Protein AF-X0YX34-F1 (afdb_monomer_lite)

pLDDT: mean 95.63, std 5.46, range [66.62, 98.88]

Structure (mmCIF, N/CA/C/O backbone):
data_AF-X0YX34-F1
#
_entry.id   AF-X0YX34-F1
#
loop_
_atom_site.group_PDB
_atom_site.id
_atom_site.type_symbol
_atom_site.label_atom_id
_atom_site.label_alt_id
_atom_site.label_comp_id
_atom_site.label_asym_id
_atom_site.label_entity_id
_atom_site.label_seq_id
_atom_site.pdbx_PDB_ins_code
_atom_site.Cartn_x
_atom_site.Cartn_y
_atom_site.Cartn_z
_atom_site.occupancy
_atom_site.B_iso_or_equiv
_atom_site.auth_seq_id
_atom_site.auth_comp_id
_atom_site.auth_asym_id
_atom_site.auth_atom_id
_atom_site.pdbx_PDB_model_num
ATOM 1 N N . MET A 1 1 ? -11.641 10.626 20.914 1.00 86.75 1 MET A N 1
ATOM 2 C CA . MET A 1 1 ? -12.120 11.141 22.219 1.00 86.75 1 MET A CA 1
ATOM 3 C C . MET A 1 1 ? -10.993 11.933 22.857 1.00 86.75 1 MET A C 1
ATOM 5 O O . MET A 1 1 ? -9.854 11.535 22.674 1.00 86.75 1 MET A O 1
ATOM 9 N N . GLN A 1 2 ? -11.293 13.030 23.557 1.00 92.12 2 GLN A N 1
ATOM 10 C CA . GLN A 1 2 ? -10.263 13.888 24.151 1.00 92.12 2 GLN A CA 1
ATOM 11 C C . GLN A 1 2 ? -10.644 14.350 25.562 1.00 92.12 2 GLN A C 1
ATOM 13 O O . GLN A 1 2 ? -11.798 14.745 25.773 1.00 92.12 2 GLN A O 1
ATOM 18 N N . SER A 1 3 ? -9.691 14.312 26.500 1.00 92.69 3 SER A N 1
ATOM 19 C CA . SER A 1 3 ? -9.835 14.801 27.884 1.00 92.69 3 SER A CA 1
ATOM 20 C C . SER A 1 3 ? -11.054 14.222 28.618 1.00 92.69 3 SER A C 1
ATOM 22 O O . SER A 1 3 ? -11.791 14.928 29.321 1.00 92.69 3 SER A O 1
ATOM 24 N N . LYS A 1 4 ? -11.321 12.925 28.416 1.00 93.31 4 LYS A N 1
ATOM 25 C CA . LYS A 1 4 ? -12.405 12.178 29.073 1.00 93.31 4 LYS A CA 1
ATOM 26 C C . LYS A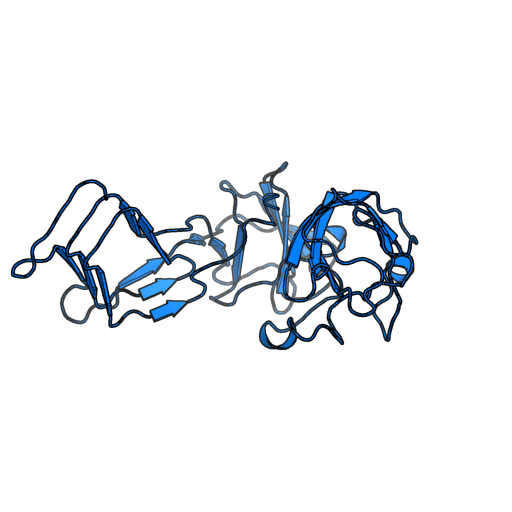 1 4 ? -11.814 11.036 29.884 1.00 93.31 4 LYS A C 1
ATOM 28 O O . LYS A 1 4 ? -11.340 10.055 29.329 1.00 93.31 4 LYS A O 1
ATOM 33 N N . ASN A 1 5 ? -11.913 11.165 31.200 1.00 95.81 5 ASN A N 1
ATOM 34 C CA . ASN A 1 5 ? -11.275 10.254 32.139 1.00 95.81 5 ASN A CA 1
ATOM 35 C C . ASN A 1 5 ? -12.325 9.456 32.908 1.00 95.81 5 ASN A C 1
ATOM 37 O O . ASN A 1 5 ? -13.239 10.034 33.506 1.00 95.81 5 ASN A O 1
ATOM 41 N N . GLY A 1 6 ? -12.178 8.135 32.899 1.00 96.62 6 GLY A N 1
ATOM 42 C CA . GLY A 1 6 ? -12.799 7.261 33.880 1.00 96.62 6 GLY A CA 1
ATOM 43 C C . GLY A 1 6 ? -12.040 7.297 35.209 1.00 96.62 6 GLY A C 1
ATOM 44 O O . GLY A 1 6 ? -11.203 8.162 35.473 1.00 96.62 6 GLY A O 1
ATOM 45 N N . THR A 1 7 ? -12.320 6.322 36.064 1.00 97.69 7 THR A N 1
ATOM 46 C CA . THR A 1 7 ? -11.561 6.073 37.299 1.00 97.69 7 THR A 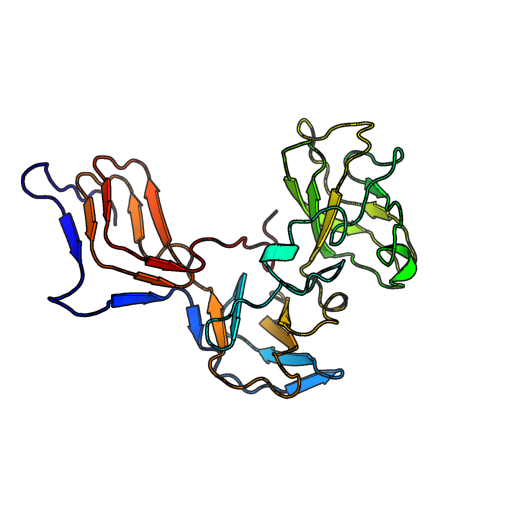CA 1
ATOM 47 C C . THR A 1 7 ? -11.379 4.574 37.499 1.00 97.69 7 THR A C 1
ATOM 49 O O . THR A 1 7 ? -12.089 3.782 36.885 1.00 97.69 7 THR A O 1
ATOM 52 N N . SER A 1 8 ? -10.507 4.161 38.420 1.00 96.12 8 SER A N 1
ATOM 53 C CA . SER A 1 8 ? -10.285 2.737 38.717 1.00 96.12 8 SER A CA 1
ATOM 54 C C . SER A 1 8 ? -11.546 1.975 39.150 1.00 96.12 8 SER A C 1
ATOM 56 O O . SER A 1 8 ? -11.623 0.770 38.941 1.00 96.12 8 SER A O 1
ATOM 58 N N . GLY A 1 9 ? -12.531 2.657 39.749 1.00 97.56 9 GLY A N 1
ATOM 59 C CA . GLY A 1 9 ? -13.814 2.063 40.150 1.00 97.56 9 GLY A CA 1
ATOM 60 C C . GLY A 1 9 ? -14.960 2.291 39.161 1.00 97.56 9 GLY A C 1
ATOM 61 O O . GLY A 1 9 ? -16.054 1.785 39.387 1.00 97.56 9 GLY A O 1
ATOM 62 N N . ASN A 1 10 ? -14.736 3.086 38.114 1.00 97.56 10 ASN A N 1
ATOM 63 C CA . ASN A 1 10 ? -15.738 3.421 37.106 1.00 97.56 10 ASN A CA 1
ATOM 64 C C . ASN A 1 10 ? -15.032 3.824 35.798 1.00 97.56 10 ASN A C 1
ATOM 66 O O . ASN A 1 10 ? -14.909 5.028 35.526 1.00 97.56 10 ASN A O 1
ATOM 70 N N . PRO A 1 11 ? -14.473 2.857 35.050 1.00 97.94 11 PRO A N 1
ATOM 71 C CA . PRO A 1 11 ? -13.857 3.132 33.759 1.00 97.94 11 PRO A CA 1
ATOM 72 C C . PRO A 1 11 ? -14.910 3.545 32.723 1.00 97.94 11 PRO A C 1
ATOM 74 O O . PRO A 1 11 ? -16.106 3.308 32.898 1.00 97.94 11 PRO A O 1
ATOM 77 N N . ILE A 1 12 ? -14.466 4.163 31.629 1.00 98.19 12 ILE A N 1
ATOM 78 C CA . ILE A 1 12 ? -15.304 4.361 30.441 1.00 98.19 12 ILE A CA 1
ATOM 79 C C . ILE A 1 12 ? -15.157 3.110 29.573 1.00 98.19 12 ILE A C 1
ATOM 81 O O . ILE A 1 12 ? -14.086 2.877 29.012 1.00 98.19 12 ILE A O 1
ATOM 85 N N . THR A 1 13 ? -16.223 2.318 29.468 1.00 97.81 13 THR A N 1
ATOM 86 C CA . THR A 1 13 ? -16.224 1.052 28.723 1.00 97.81 13 THR A CA 1
ATOM 87 C C . THR A 1 13 ? -16.978 1.186 27.402 1.00 97.81 13 THR A C 1
ATOM 89 O O . THR A 1 13 ? -18.138 1.600 27.385 1.00 97.81 13 THR A O 1
ATOM 92 N N . PHE A 1 14 ? -16.323 0.798 26.310 1.00 97.62 14 PHE A N 1
ATOM 93 C CA . PHE A 1 14 ? -16.921 0.566 24.998 1.00 97.62 14 PHE A CA 1
ATOM 94 C C . PHE A 1 14 ? -17.036 -0.942 24.795 1.00 97.62 14 PHE A C 1
ATOM 96 O O . PHE A 1 14 ? -16.030 -1.643 24.867 1.00 97.62 14 PHE A O 1
ATOM 103 N N . THR A 1 15 ? -18.255 -1.434 24.586 1.00 97.69 15 THR A N 1
ATOM 104 C CA . THR A 1 15 ? -18.523 -2.869 24.466 1.00 97.69 15 THR A CA 1
ATOM 105 C C . THR A 1 15 ? -19.759 -3.136 23.619 1.00 97.69 15 THR A C 1
ATOM 107 O O . THR A 1 15 ? -20.575 -2.232 23.393 1.00 97.69 15 THR A O 1
ATOM 110 N N . ASN A 1 16 ? -19.871 -4.362 23.124 1.00 96.94 16 ASN A N 1
ATOM 111 C CA . ASN A 1 16 ? -21.018 -4.852 22.386 1.00 96.94 16 ASN A CA 1
ATOM 112 C C . ASN A 1 16 ? -22.263 -4.959 23.286 1.00 96.94 16 ASN A C 1
ATOM 114 O O . ASN A 1 16 ? -22.198 -5.014 24.517 1.00 96.94 16 ASN A O 1
ATOM 118 N N . TYR A 1 17 ? -23.444 -4.957 22.668 1.00 96.69 17 TYR A N 1
ATOM 119 C CA . TYR A 1 17 ? -24.682 -5.153 23.410 1.00 96.69 17 TYR A CA 1
ATOM 120 C C . TYR A 1 17 ? -24.971 -6.648 23.568 1.00 96.69 17 TYR A C 1
ATOM 122 O O . TYR A 1 17 ? -25.253 -7.337 22.594 1.00 96.69 17 TYR A O 1
ATOM 130 N N . GLN A 1 18 ? -24.968 -7.137 24.811 1.00 94.56 18 GLN A N 1
ATOM 131 C CA . GLN A 1 18 ? -25.209 -8.553 25.124 1.00 94.56 18 GLN A CA 1
ATOM 132 C C . GLN A 1 18 ? -24.243 -9.477 24.359 1.00 94.56 18 GLN A C 1
ATOM 134 O O . GLN A 1 18 ? -23.041 -9.397 24.577 1.00 94.56 18 GLN A O 1
ATOM 139 N N . ASP A 1 19 ? -24.770 -10.334 23.481 1.00 92.44 19 ASP A N 1
ATOM 140 C CA . ASP A 1 19 ? -24.016 -11.312 22.693 1.00 92.44 19 ASP A CA 1
ATOM 141 C C . ASP A 1 19 ? -23.898 -10.889 21.212 1.00 92.44 19 ASP A C 1
ATOM 143 O O . ASP A 1 19 ? -23.622 -11.718 20.345 1.00 92.44 19 ASP A O 1
ATOM 147 N N . GLU A 1 20 ? -24.172 -9.619 20.887 1.00 97.00 20 GLU A N 1
ATOM 148 C CA . GLU A 1 20 ? -24.014 -9.111 19.521 1.00 97.00 20 GLU A CA 1
ATOM 149 C C . GLU A 1 20 ? -22.539 -9.088 19.116 1.00 97.00 20 GLU A C 1
ATOM 151 O O . GLU A 1 20 ? -21.678 -8.691 19.898 1.00 97.00 20 GLU A O 1
ATOM 156 N N . VAL A 1 21 ? -22.259 -9.470 17.872 1.00 95.38 21 VAL A N 1
ATOM 157 C CA . VAL A 1 21 ? -20.940 -9.288 17.261 1.00 95.38 21 VAL A CA 1
ATOM 158 C C . VAL A 1 21 ? -20.913 -7.896 16.644 1.00 95.38 21 VAL A C 1
ATOM 160 O O . VAL A 1 21 ? -21.750 -7.578 15.796 1.00 95.38 21 VAL A O 1
ATOM 163 N N . VAL A 1 22 ? -19.978 -7.061 17.092 1.00 97.56 22 VAL A N 1
ATOM 164 C CA . VAL A 1 22 ? -19.814 -5.690 16.605 1.00 97.56 22 VAL A CA 1
ATOM 165 C C . VAL A 1 22 ? -18.444 -5.569 15.965 1.00 97.56 22 VAL A C 1
ATOM 167 O O . VAL A 1 22 ? -17.435 -5.619 16.661 1.00 97.56 22 VAL A O 1
ATOM 170 N N . GLU A 1 23 ? -18.427 -5.349 14.654 1.00 97.62 23 GLU A N 1
ATOM 171 C CA . GLU A 1 23 ? -17.209 -5.065 13.904 1.00 97.62 23 GLU A CA 1
ATOM 172 C C . GLU A 1 23 ? -17.134 -3.578 13.551 1.00 97.62 23 GLU A C 1
ATOM 174 O O . GLU A 1 23 ? -18.060 -2.980 12.997 1.00 97.62 23 GLU A O 1
ATOM 179 N N . LEU A 1 24 ? -15.997 -2.974 13.871 1.00 98.19 24 LEU A N 1
ATOM 180 C CA . LEU A 1 24 ? -15.617 -1.652 13.416 1.00 98.19 24 LEU A CA 1
ATOM 181 C C . LEU A 1 24 ? -14.846 -1.810 12.110 1.00 98.19 24 LEU A C 1
ATOM 183 O O . LEU A 1 24 ? -13.661 -2.146 12.112 1.00 98.19 24 LEU A O 1
ATOM 187 N N . ASN A 1 25 ? -15.532 -1.557 11.001 1.00 98.06 25 ASN A N 1
ATOM 188 C CA . ASN A 1 25 ? -14.959 -1.654 9.669 1.00 98.06 25 ASN A CA 1
ATOM 189 C C . ASN A 1 25 ? -14.373 -0.294 9.223 1.00 98.06 25 ASN A C 1
ATOM 191 O O . ASN A 1 25 ? -15.042 0.740 9.275 1.00 98.06 25 ASN A O 1
ATOM 195 N N . GLY A 1 26 ? -13.091 -0.280 8.842 1.00 98.19 26 GLY A N 1
ATOM 196 C CA . GLY A 1 26 ? -12.379 0.893 8.322 1.00 98.19 26 GLY A CA 1
ATOM 197 C C . GLY A 1 26 ? -12.374 1.048 6.805 1.00 98.19 26 GLY A C 1
ATOM 198 O O . GLY A 1 26 ? -11.572 1.844 6.293 1.00 98.19 26 GLY A O 1
ATOM 199 N N . THR A 1 27 ? -13.183 0.271 6.091 1.00 98.44 27 THR A N 1
ATOM 200 C CA . THR A 1 27 ? -13.324 0.319 4.638 1.00 98.44 27 THR A CA 1
ATOM 201 C C . THR A 1 27 ? -14.605 1.006 4.192 1.00 98.44 27 THR A C 1
ATOM 203 O O . THR A 1 27 ? -15.540 1.213 4.958 1.00 98.44 27 THR A O 1
ATOM 206 N N . GLU A 1 28 ? -14.619 1.376 2.917 1.00 98.19 28 GLU A N 1
ATOM 207 C CA . GLU A 1 28 ? -15.817 1.778 2.190 1.00 98.19 28 GLU A CA 1
ATOM 208 C C . GLU A 1 28 ? -15.995 0.856 0.979 1.00 98.19 28 GLU A C 1
ATOM 210 O O . GLU A 1 28 ? -15.028 0.568 0.259 1.00 98.19 28 GLU A O 1
ATOM 215 N N . GLU A 1 29 ? -17.232 0.422 0.739 1.00 97.88 29 GLU A N 1
ATOM 216 C CA . GLU A 1 29 ? -17.574 -0.450 -0.383 1.00 97.88 29 GLU A CA 1
ATOM 217 C C . GLU A 1 29 ? -17.483 0.293 -1.728 1.00 97.88 29 GLU A C 1
ATOM 219 O O . GLU A 1 29 ? -18.024 1.386 -1.932 1.00 97.88 29 GLU A O 1
ATOM 224 N N . ILE A 1 30 ? -16.821 -0.335 -2.697 1.00 98.25 30 ILE A N 1
ATOM 225 C CA . ILE A 1 30 ? -16.614 0.173 -4.051 1.00 98.25 30 ILE A CA 1
ATOM 226 C C . ILE A 1 30 ? -17.733 -0.355 -4.950 1.00 98.25 30 ILE A C 1
ATOM 228 O O . ILE A 1 30 ? -17.634 -1.403 -5.585 1.00 98.25 30 ILE A O 1
ATOM 232 N N . THR A 1 31 ? -18.801 0.432 -5.048 1.00 96.44 31 THR A N 1
ATOM 233 C CA . THR A 1 31 ? -20.006 0.101 -5.834 1.00 96.44 31 THR A CA 1
ATOM 234 C C . THR A 1 31 ? -19.974 0.627 -7.276 1.00 96.44 31 THR A C 1
ATOM 236 O O . THR A 1 31 ? -20.925 0.450 -8.045 1.00 96.44 31 THR A O 1
ATOM 239 N N . SER A 1 32 ? -18.893 1.306 -7.669 1.00 95.81 32 SER A N 1
ATOM 240 C CA . SER A 1 32 ? -18.741 1.887 -9.002 1.00 95.81 32 SER A CA 1
ATOM 241 C C . SER A 1 32 ? -18.541 0.817 -10.083 1.00 95.81 32 SER A C 1
ATOM 243 O O . SER A 1 32 ? -17.979 -0.253 -9.857 1.00 95.81 32 SER A O 1
ATOM 245 N N . SER A 1 33 ? -19.030 1.094 -11.296 1.00 97.06 33 SER A N 1
ATOM 246 C CA . SER A 1 33 ? -18.956 0.135 -12.402 1.00 97.06 33 SER A CA 1
ATOM 247 C C . SER A 1 33 ? -17.539 -0.002 -12.958 1.00 97.06 33 SER A C 1
ATOM 249 O O . SER A 1 33 ? -16.891 0.989 -13.296 1.00 97.06 33 SER A O 1
ATOM 251 N N . TRP A 1 34 ? -17.106 -1.245 -13.147 1.00 98.50 34 TRP A N 1
ATOM 252 C CA . TRP A 1 34 ? -15.795 -1.574 -13.692 1.00 98.50 34 TRP A CA 1
ATOM 253 C C . TRP A 1 34 ? -15.781 -1.580 -15.221 1.00 98.50 34 TRP A C 1
ATOM 255 O O . TRP A 1 34 ? -16.726 -2.011 -15.883 1.00 98.50 34 TRP A O 1
ATOM 265 N N . THR A 1 35 ? -14.665 -1.137 -15.793 1.00 98.56 35 THR A N 1
ATOM 266 C CA . THR A 1 35 ? -14.395 -1.212 -17.233 1.00 98.56 35 THR A CA 1
ATOM 267 C C . THR A 1 35 ? -13.057 -1.888 -17.476 1.00 98.56 35 THR A C 1
ATOM 269 O O . THR A 1 35 ? -12.114 -1.708 -16.707 1.00 98.56 35 THR A O 1
ATOM 272 N N . GLN A 1 36 ? -12.956 -2.680 -18.541 1.00 98.62 36 GLN A N 1
ATOM 273 C CA . GLN A 1 36 ? -11.706 -3.358 -18.868 1.00 98.62 36 GLN A CA 1
ATOM 274 C C . GLN A 1 36 ? -10.632 -2.330 -19.255 1.00 98.62 36 GLN A C 1
ATOM 276 O O . GLN A 1 36 ? -10.863 -1.463 -20.100 1.00 98.62 36 GLN A O 1
ATOM 281 N N . HIS A 1 37 ? -9.454 -2.435 -18.641 1.00 98.50 37 HIS A N 1
ATOM 282 C CA . HIS A 1 37 ? -8.281 -1.637 -18.986 1.00 98.50 37 HIS A CA 1
ATOM 283 C C . HIS A 1 37 ? -7.397 -2.369 -20.002 1.00 98.50 37 HIS A C 1
ATOM 285 O O . HIS A 1 37 ? -7.148 -1.843 -21.085 1.00 98.50 37 HIS A O 1
ATOM 291 N N . SER A 1 38 ? -6.938 -3.576 -19.658 1.00 97.94 38 SER A N 1
ATOM 292 C CA . SER A 1 38 ? -6.093 -4.425 -20.507 1.00 97.94 38 SER A CA 1
ATOM 293 C C . SER A 1 38 ? -6.049 -5.846 -19.949 1.00 97.94 38 SER A C 1
ATOM 295 O O . SER A 1 38 ? -5.841 -6.018 -18.752 1.00 97.94 38 SER A O 1
ATOM 297 N N . GLY A 1 39 ? -6.220 -6.872 -20.788 1.00 97.38 39 GLY A N 1
ATOM 298 C CA . GLY A 1 39 ? -6.197 -8.267 -20.329 1.00 97.38 39 GLY A CA 1
ATOM 299 C C . GLY A 1 39 ? -7.192 -8.510 -19.185 1.00 97.38 39 GLY A C 1
ATOM 300 O O . GLY A 1 39 ? -8.386 -8.261 -19.349 1.00 97.38 39 GLY A O 1
ATOM 301 N N . ASN A 1 40 ? -6.695 -8.959 -18.031 1.00 98.00 40 ASN A N 1
ATOM 302 C CA . ASN A 1 40 ? -7.483 -9.166 -16.809 1.00 98.00 40 ASN A CA 1
ATOM 303 C C . ASN A 1 40 ? -7.510 -7.956 -15.863 1.00 98.00 40 ASN A C 1
ATOM 305 O O . ASN A 1 40 ? -8.078 -8.047 -14.781 1.00 98.00 40 ASN A O 1
ATOM 309 N N . ILE A 1 41 ? -6.919 -6.829 -16.259 1.00 98.75 41 ILE A N 1
ATOM 310 C CA . ILE A 1 41 ? -6.920 -5.601 -15.471 1.00 98.75 41 ILE A CA 1
ATOM 311 C C . ILE A 1 41 ? -8.178 -4.811 -15.806 1.00 98.75 41 ILE A C 1
ATOM 313 O O . ILE A 1 41 ? -8.421 -4.452 -16.966 1.00 98.75 41 ILE A O 1
ATOM 317 N N . TYR A 1 42 ? -8.950 -4.499 -14.776 1.00 98.81 42 TYR A N 1
ATOM 318 C CA . TYR A 1 42 ? -10.125 -3.642 -14.840 1.00 98.81 42 TYR A CA 1
ATOM 319 C C . TYR A 1 42 ? -9.879 -2.386 -14.029 1.00 98.81 42 TYR A C 1
ATOM 321 O O . TYR A 1 42 ? -9.015 -2.355 -13.156 1.00 98.81 42 TYR A O 1
ATOM 329 N N . LYS A 1 43 ? -10.635 -1.338 -14.338 1.00 98.81 43 LYS A N 1
ATOM 330 C CA . LYS A 1 43 ? -10.548 -0.074 -13.627 1.00 98.81 43 LYS A CA 1
ATOM 331 C C . LYS A 1 43 ? -11.898 0.547 -13.325 1.00 98.81 43 LYS A C 1
ATOM 333 O O . LYS A 1 43 ? -12.860 0.357 -14.076 1.00 98.81 43 LYS A O 1
ATOM 338 N N . THR A 1 44 ? -11.913 1.343 -12.269 1.00 98.75 44 THR A N 1
ATOM 339 C CA . THR A 1 44 ? -13.038 2.181 -11.862 1.00 98.75 44 THR A CA 1
ATOM 340 C C . THR A 1 44 ? -12.532 3.492 -11.258 1.00 98.75 44 THR A C 1
ATOM 342 O O . THR A 1 44 ? -11.351 3.617 -10.933 1.00 98.75 44 THR A O 1
ATOM 345 N N . THR A 1 45 ? -13.408 4.484 -11.130 1.00 98.56 45 THR A N 1
ATOM 346 C CA . THR A 1 45 ? -13.098 5.758 -10.468 1.00 98.56 45 THR A CA 1
ATOM 347 C C . THR A 1 45 ? -13.669 5.749 -9.054 1.00 98.56 45 THR A C 1
ATOM 349 O O . THR A 1 45 ? -14.822 5.355 -8.855 1.00 98.56 45 THR A O 1
ATOM 352 N N . LEU A 1 46 ? -12.866 6.183 -8.084 1.00 98.19 46 LEU A N 1
ATOM 353 C CA . LEU A 1 46 ? -13.247 6.283 -6.676 1.00 98.19 46 LEU A CA 1
ATOM 354 C C . LEU A 1 46 ? -13.593 7.728 -6.293 1.00 98.19 46 LEU A C 1
ATOM 356 O O . LEU A 1 46 ? -13.158 8.689 -6.929 1.00 98.19 46 LEU A O 1
ATOM 360 N N . SER A 1 47 ? -14.387 7.878 -5.234 1.00 95.31 47 SER A N 1
ATOM 361 C CA . SER A 1 47 ? -14.721 9.174 -4.626 1.00 95.31 47 SER A CA 1
ATOM 362 C C . SER A 1 47 ? -13.880 9.508 -3.392 1.00 95.31 47 SER A C 1
ATOM 364 O O . SER A 1 47 ? -14.001 10.613 -2.867 1.00 95.31 47 SER A O 1
ATOM 366 N N . ALA A 1 48 ? -13.070 8.563 -2.919 1.00 96.19 48 ALA A N 1
ATOM 367 C CA . ALA A 1 48 ? -12.192 8.703 -1.769 1.00 96.19 48 ALA A CA 1
ATOM 368 C C . ALA A 1 48 ? -10.885 7.944 -2.018 1.00 96.19 48 ALA A C 1
ATOM 370 O O . ALA A 1 48 ? -10.879 6.933 -2.726 1.00 96.19 48 ALA A O 1
ATOM 371 N N . ASP A 1 49 ? -9.806 8.433 -1.413 1.00 98.12 49 ASP A N 1
ATOM 372 C CA . ASP A 1 49 ? -8.507 7.774 -1.456 1.00 98.12 49 ASP A CA 1
ATOM 373 C C . ASP A 1 49 ? -8.505 6.515 -0.597 1.00 98.12 49 ASP A C 1
ATOM 375 O O . ASP A 1 49 ? -9.014 6.507 0.528 1.00 98.12 49 ASP A O 1
ATOM 379 N N . ILE A 1 50 ? -7.876 5.467 -1.122 1.00 98.38 50 ILE A N 1
ATOM 380 C CA . ILE A 1 50 ? -7.713 4.187 -0.438 1.00 98.38 50 ILE A CA 1
ATOM 381 C C . ILE A 1 50 ? -6.235 3.809 -0.408 1.00 98.38 50 ILE A C 1
ATOM 383 O O . ILE A 1 50 ? -5.477 4.135 -1.321 1.00 98.38 50 ILE A O 1
ATOM 387 N N . TRP A 1 51 ? -5.810 3.093 0.630 1.00 98.25 51 TRP A N 1
ATOM 388 C CA . TRP A 1 51 ? -4.420 2.618 0.733 1.00 98.25 51 TRP A CA 1
ATOM 389 C C . TRP A 1 51 ? -4.285 1.118 0.993 1.00 98.25 51 TRP A C 1
ATOM 391 O O . TRP A 1 51 ? -3.172 0.615 1.112 1.00 98.25 51 TRP A O 1
ATOM 401 N N . GLN A 1 52 ? -5.403 0.405 1.053 1.00 98.25 52 GLN A N 1
ATOM 402 C CA . GLN A 1 52 ? -5.479 -1.048 1.126 1.00 98.25 52 GLN A CA 1
ATOM 403 C C . GLN A 1 52 ? -6.780 -1.474 0.442 1.00 98.25 52 GLN A C 1
ATOM 405 O O . GLN A 1 52 ? -7.778 -0.766 0.576 1.00 98.25 52 GLN A O 1
ATOM 410 N N . LEU A 1 53 ? -6.765 -2.586 -0.290 1.00 98.38 53 LEU A N 1
ATOM 411 C CA . LEU A 1 53 ? -7.902 -3.070 -1.072 1.00 98.38 53 LEU A CA 1
ATOM 412 C C . LEU A 1 53 ? -8.228 -4.514 -0.691 1.00 98.38 53 LEU A C 1
ATOM 414 O O . LEU A 1 53 ? -7.311 -5.320 -0.509 1.00 98.38 53 LEU A O 1
ATOM 418 N N . PHE A 1 54 ? -9.517 -4.831 -0.634 1.00 98.38 54 PHE A N 1
ATOM 419 C CA . PHE A 1 54 ? -10.042 -6.151 -0.308 1.00 98.38 54 PHE A CA 1
ATOM 420 C C . PHE A 1 54 ? -11.030 -6.625 -1.373 1.00 98.38 54 PHE A C 1
ATOM 422 O O . PHE A 1 54 ? -11.742 -5.812 -1.967 1.00 98.38 54 PHE A O 1
ATOM 429 N N . VAL A 1 55 ? -11.056 -7.935 -1.614 1.00 97.88 55 VAL A N 1
ATOM 430 C CA . VAL A 1 55 ? -12.076 -8.616 -2.423 1.00 97.88 55 VAL A CA 1
ATOM 431 C C . VAL A 1 55 ? -12.580 -9.800 -1.609 1.00 97.88 55 VAL A C 1
ATOM 433 O O . VAL A 1 55 ? -11.792 -10.698 -1.332 1.00 97.88 55 VAL A O 1
ATOM 436 N N . ASP A 1 56 ? -13.860 -9.796 -1.237 1.00 97.25 56 ASP A N 1
ATOM 437 C CA . ASP A 1 56 ? -14.482 -10.790 -0.349 1.00 97.25 56 ASP A CA 1
ATOM 438 C C . ASP A 1 56 ? -13.636 -11.032 0.923 1.00 97.25 56 ASP A C 1
ATOM 440 O O . ASP A 1 56 ? -13.232 -12.156 1.215 1.00 97.25 56 ASP A O 1
ATOM 444 N N . ASP A 1 57 ? -13.306 -9.945 1.632 1.00 95.44 57 ASP A N 1
ATOM 445 C CA . ASP A 1 57 ? -12.467 -9.877 2.846 1.00 95.44 57 ASP A CA 1
ATOM 446 C C . ASP A 1 57 ? -10.986 -10.283 2.683 1.00 95.44 57 ASP A C 1
ATOM 448 O O . ASP A 1 57 ? -10.168 -10.039 3.576 1.00 95.44 57 ASP A O 1
ATOM 452 N N . ASP A 1 58 ? -10.585 -10.811 1.522 1.00 94.50 58 ASP A N 1
ATOM 453 C CA . ASP A 1 58 ? -9.189 -11.118 1.210 1.00 94.50 58 ASP A CA 1
ATOM 454 C C . ASP A 1 58 ? -8.428 -9.854 0.785 1.00 94.50 58 ASP A C 1
ATOM 456 O O . ASP A 1 58 ? -8.789 -9.163 -0.171 1.00 94.50 58 ASP A O 1
ATOM 460 N N . MET A 1 59 ? -7.297 -9.580 1.439 1.00 95.12 59 MET A N 1
ATOM 461 C CA . MET A 1 59 ? -6.421 -8.467 1.066 1.00 95.12 59 MET A CA 1
ATOM 462 C C . MET A 1 59 ? -5.751 -8.685 -0.299 1.00 95.12 59 MET A C 1
ATOM 464 O O . MET A 1 59 ? -5.065 -9.685 -0.528 1.00 95.12 59 MET A O 1
ATOM 468 N N . MET A 1 60 ? -5.873 -7.687 -1.175 1.00 96.00 60 MET A N 1
ATOM 469 C CA . MET A 1 60 ? -5.169 -7.611 -2.455 1.00 96.00 60 MET A CA 1
ATOM 470 C C . MET A 1 60 ? -3.767 -7.009 -2.291 1.00 96.00 60 MET A C 1
ATOM 472 O O . MET A 1 60 ? -3.483 -6.230 -1.376 1.00 96.00 60 MET A O 1
ATOM 476 N N . ILE A 1 61 ? -2.869 -7.351 -3.208 1.00 94.75 61 ILE A N 1
ATOM 477 C CA . ILE A 1 61 ? -1.447 -7.006 -3.143 1.00 94.75 61 ILE A CA 1
ATOM 478 C C . ILE A 1 61 ? -1.203 -5.747 -3.972 1.00 94.75 61 ILE A C 1
ATOM 480 O O . ILE A 1 61 ? -1.597 -5.680 -5.130 1.00 94.75 61 ILE A O 1
ATOM 484 N N . SER A 1 62 ? -0.566 -4.724 -3.403 1.00 95.56 62 SER A N 1
ATOM 485 C CA . SER A 1 62 ? -0.136 -3.573 -4.205 1.00 95.56 62 SER A CA 1
ATOM 486 C C . SER A 1 62 ? 0.726 -4.069 -5.362 1.00 95.56 62 SER A C 1
ATOM 488 O O . SER A 1 62 ? 1.667 -4.819 -5.118 1.00 95.56 62 SER A O 1
ATOM 490 N N . ALA A 1 63 ? 0.414 -3.646 -6.586 1.00 97.00 63 ALA A N 1
ATOM 491 C CA . ALA A 1 63 ? 1.164 -3.983 -7.789 1.00 97.00 63 ALA A CA 1
ATOM 492 C C . ALA A 1 63 ? 2.653 -3.754 -7.540 1.00 97.00 63 ALA A C 1
ATOM 494 O O . ALA A 1 63 ? 3.044 -2.637 -7.166 1.00 97.00 63 ALA A O 1
ATOM 495 N N . ARG A 1 64 ? 3.452 -4.813 -7.680 1.00 96.25 64 ARG A N 1
ATOM 496 C CA . ARG A 1 64 ? 4.819 -4.834 -7.164 1.00 96.25 64 ARG A CA 1
ATOM 497 C C . ARG A 1 64 ? 5.784 -5.579 -8.063 1.00 96.25 64 ARG A C 1
ATOM 499 O O . ARG A 1 64 ? 5.410 -6.402 -8.874 1.00 96.25 64 ARG A O 1
ATOM 506 N N . TRP A 1 65 ? 7.067 -5.317 -7.859 1.00 97.00 65 TRP A N 1
ATOM 507 C CA . TRP A 1 65 ? 8.143 -6.088 -8.456 1.00 97.00 65 TRP A CA 1
ATOM 508 C C . TRP A 1 65 ? 9.218 -6.426 -7.410 1.00 97.00 65 TRP A C 1
ATOM 510 O O . TRP A 1 65 ? 9.639 -5.542 -6.658 1.00 97.00 65 TRP A O 1
ATOM 520 N N . PRO A 1 66 ? 9.706 -7.674 -7.347 1.00 95.75 66 PRO A N 1
ATOM 521 C CA . PRO A 1 66 ? 9.146 -8.859 -8.000 1.00 95.75 66 PRO A CA 1
ATOM 522 C C . PRO A 1 66 ? 7.733 -9.180 -7.492 1.00 95.75 66 PRO A C 1
ATOM 524 O O . PRO A 1 66 ? 7.377 -8.778 -6.378 1.00 95.75 66 PRO A O 1
ATOM 527 N N . ASN A 1 67 ? 6.955 -9.924 -8.280 1.00 94.06 67 ASN A N 1
ATOM 528 C CA . ASN A 1 67 ? 5.628 -10.394 -7.878 1.00 94.06 67 ASN A CA 1
ATOM 529 C C . ASN A 1 67 ? 5.726 -11.328 -6.676 1.00 94.06 67 ASN A C 1
ATOM 531 O O . ASN A 1 67 ? 6.540 -12.248 -6.676 1.00 94.06 67 ASN A O 1
ATOM 535 N N . ALA A 1 68 ? 4.847 -11.151 -5.694 1.00 89.44 68 ALA A N 1
ATOM 536 C CA . ALA A 1 68 ? 4.666 -12.086 -4.589 1.00 89.44 68 ALA A CA 1
ATOM 537 C C . ALA A 1 68 ? 3.189 -12.477 -4.537 1.00 89.44 68 ALA A C 1
ATOM 539 O O . ALA A 1 68 ? 2.345 -11.608 -4.371 1.00 89.44 68 ALA A O 1
ATOM 540 N N . THR A 1 69 ? 2.864 -13.760 -4.700 1.00 70.88 69 THR A N 1
ATOM 541 C CA . THR A 1 69 ? 1.471 -14.230 -4.854 1.00 70.88 69 THR A CA 1
ATOM 542 C C . THR A 1 69 ? 0.805 -14.652 -3.542 1.00 70.88 69 THR A C 1
ATOM 544 O O . THR A 1 69 ? -0.391 -14.935 -3.522 1.00 70.88 69 THR A O 1
ATOM 547 N N . ALA A 1 70 ? 1.550 -14.682 -2.433 1.00 68.56 70 ALA A N 1
ATOM 548 C CA . ALA A 1 70 ? 1.032 -15.000 -1.105 1.00 68.56 70 ALA A CA 1
ATOM 549 C C . ALA A 1 70 ? 1.678 -14.114 -0.035 1.00 68.56 70 ALA A C 1
ATOM 551 O O . ALA A 1 70 ? 2.899 -13.935 -0.019 1.00 68.56 70 ALA A O 1
ATOM 552 N N . TRP A 1 71 ? 0.861 -13.609 0.892 1.00 69.88 71 TRP A N 1
ATOM 553 C CA . TRP A 1 71 ? 1.312 -12.765 2.001 1.00 69.88 71 TRP A CA 1
ATOM 554 C C . TRP A 1 71 ? 2.371 -13.448 2.879 1.00 69.88 71 TRP A C 1
ATOM 556 O O . TRP A 1 71 ? 3.370 -12.828 3.234 1.00 69.88 71 TRP A O 1
ATOM 566 N N . ASP A 1 72 ? 2.214 -14.745 3.148 1.00 68.69 72 ASP A N 1
ATOM 567 C CA . ASP A 1 72 ? 3.166 -15.511 3.963 1.00 68.69 72 ASP A CA 1
ATOM 568 C C . ASP A 1 72 ? 4.523 -15.712 3.266 1.00 68.69 72 ASP A C 1
ATOM 570 O O . ASP A 1 72 ? 5.549 -15.863 3.926 1.00 68.69 72 ASP A O 1
ATOM 574 N N . GLY A 1 73 ? 4.545 -15.672 1.929 1.00 74.06 73 GLY A N 1
ATOM 575 C CA . GLY A 1 73 ? 5.765 -15.762 1.125 1.00 74.06 73 GLY A CA 1
ATOM 576 C C . GLY A 1 73 ? 6.448 -14.414 0.907 1.00 74.06 73 GLY A C 1
ATOM 577 O O . GLY A 1 73 ? 7.661 -14.378 0.743 1.00 74.06 73 GLY A O 1
ATOM 578 N N . PHE A 1 74 ? 5.700 -13.307 0.971 1.00 82.44 74 PHE A N 1
ATOM 579 C CA . PHE A 1 74 ? 6.149 -11.934 0.691 1.00 82.44 74 PHE A CA 1
ATOM 580 C C . PHE A 1 74 ? 7.485 -11.564 1.360 1.00 82.44 74 PHE A C 1
ATOM 582 O O . PHE A 1 74 ? 8.269 -10.786 0.812 1.00 82.44 74 PHE A O 1
ATOM 589 N N . TRP A 1 75 ? 7.744 -12.107 2.553 1.00 86.38 75 TRP A N 1
ATOM 590 C CA . TRP A 1 75 ? 8.898 -11.781 3.394 1.00 86.38 75 TRP A CA 1
ATOM 591 C C . TRP A 1 75 ? 10.151 -12.609 3.103 1.00 86.38 75 TRP A C 1
ATOM 593 O O . TRP A 1 75 ? 11.215 -12.296 3.643 1.00 86.38 75 TRP A O 1
ATOM 603 N N . ASP A 1 76 ? 10.062 -13.626 2.244 1.00 90.25 76 ASP A N 1
ATOM 604 C CA . ASP A 1 76 ? 11.243 -14.333 1.764 1.00 90.25 76 ASP A CA 1
ATOM 605 C C . ASP A 1 76 ? 12.026 -13.438 0.794 1.00 90.25 76 ASP A C 1
ATOM 607 O O . ASP A 1 76 ? 11.780 -13.377 -0.415 1.00 90.25 76 ASP A O 1
ATOM 611 N N . ASN A 1 77 ? 12.999 -12.724 1.361 1.00 89.75 77 ASN A N 1
ATOM 612 C CA . ASN A 1 77 ? 13.865 -11.805 0.632 1.00 89.75 77 ASN A CA 1
ATOM 613 C C . ASN A 1 77 ? 14.894 -12.491 -0.274 1.00 89.75 77 ASN A C 1
ATOM 615 O O . ASN A 1 77 ? 15.653 -11.802 -0.957 1.00 89.75 77 ASN A O 1
ATOM 619 N N . THR A 1 78 ? 14.930 -13.825 -0.300 1.00 89.19 78 THR A N 1
ATOM 620 C CA . THR A 1 78 ? 15.737 -14.567 -1.269 1.00 89.19 78 THR A CA 1
ATOM 621 C C . THR A 1 78 ? 15.004 -14.760 -2.591 1.00 89.19 78 THR A C 1
ATOM 623 O O . THR A 1 78 ? 15.670 -14.838 -3.612 1.00 89.19 78 THR A O 1
ATOM 626 N N . VAL A 1 79 ? 13.665 -14.739 -2.586 1.00 90.56 79 VAL A N 1
ATOM 627 C CA . VAL A 1 79 ? 12.831 -15.016 -3.769 1.00 90.56 79 VAL A CA 1
ATOM 628 C C . VAL A 1 79 ? 12.089 -13.773 -4.256 1.00 90.56 79 VAL A C 1
ATOM 630 O O . VAL A 1 79 ? 12.109 -13.458 -5.440 1.00 90.56 79 VAL A O 1
ATOM 633 N N . TYR A 1 80 ? 11.440 -13.038 -3.351 1.00 93.88 80 TYR A N 1
ATOM 634 C CA . TYR A 1 80 ? 10.479 -11.991 -3.721 1.00 93.88 80 TYR A CA 1
ATOM 635 C C . TYR A 1 80 ? 11.051 -10.574 -3.643 1.00 93.88 80 TYR A C 1
ATOM 637 O O . TYR A 1 80 ? 10.302 -9.607 -3.534 1.00 93.88 80 TYR A O 1
ATOM 645 N N . TRP A 1 81 ? 12.373 -10.433 -3.599 1.00 95.56 81 TRP A N 1
ATOM 646 C CA . TRP A 1 81 ? 13.056 -9.152 -3.425 1.00 95.56 81 TRP A CA 1
ATOM 647 C C . TRP A 1 81 ? 14.227 -9.060 -4.408 1.00 95.56 81 TRP A C 1
ATOM 649 O O . TRP A 1 81 ? 14.946 -10.037 -4.627 1.00 95.56 81 TRP A O 1
ATOM 659 N N . GLY A 1 82 ? 14.440 -7.873 -4.972 1.00 96.38 82 GLY A N 1
ATOM 660 C CA . GLY A 1 82 ? 15.662 -7.523 -5.689 1.00 96.38 82 GLY A CA 1
ATOM 661 C C . GLY A 1 82 ? 16.851 -7.468 -4.731 1.00 96.38 82 GLY A C 1
ATOM 662 O O . GLY A 1 82 ? 16.708 -7.150 -3.541 1.00 96.38 82 GLY A O 1
ATOM 663 N N . HIS A 1 83 ? 18.031 -7.833 -5.227 1.00 95.94 83 HIS A N 1
ATOM 664 C CA . HIS A 1 83 ? 19.258 -7.884 -4.430 1.00 95.94 83 HIS A CA 1
ATOM 665 C C . HIS A 1 83 ? 20.187 -6.759 -4.849 1.00 95.94 83 HIS A C 1
ATOM 667 O O . HIS A 1 83 ? 20.346 -6.487 -6.032 1.00 95.94 83 HIS A O 1
ATOM 673 N N . GLY A 1 84 ? 20.807 -6.106 -3.872 1.00 94.38 84 GLY A N 1
ATOM 674 C CA . GLY A 1 84 ? 21.778 -5.056 -4.137 1.00 94.38 84 GLY A CA 1
ATOM 675 C C . GLY A 1 84 ? 23.146 -5.565 -4.570 1.00 94.38 84 GLY A C 1
ATOM 676 O O . GLY A 1 84 ? 23.476 -6.744 -4.413 1.00 94.38 84 GLY A O 1
ATOM 677 N N . THR A 1 85 ? 23.972 -4.650 -5.074 1.00 92.75 85 THR A N 1
ATOM 678 C CA . THR A 1 85 ? 25.377 -4.925 -5.411 1.00 92.75 85 THR A CA 1
ATOM 679 C C . THR A 1 85 ? 26.320 -4.120 -4.516 1.00 92.75 85 THR A C 1
ATOM 681 O O . THR A 1 85 ? 25.929 -3.172 -3.839 1.00 92.75 85 THR A O 1
ATOM 684 N N . SER A 1 86 ? 27.619 -4.411 -4.584 1.00 91.56 86 SER A N 1
ATOM 685 C CA . SER A 1 86 ? 28.647 -3.564 -3.964 1.00 91.56 86 SER A CA 1
ATOM 686 C C . SER A 1 86 ? 28.758 -2.157 -4.576 1.00 91.56 86 SER A C 1
ATOM 688 O O . SER A 1 86 ? 29.442 -1.311 -3.999 1.00 91.56 86 SER A O 1
ATOM 690 N N . SER A 1 87 ? 28.096 -1.896 -5.713 1.00 92.94 87 SER A N 1
ATOM 691 C CA . SER A 1 87 ? 28.018 -0.567 -6.340 1.00 92.94 87 SER A CA 1
ATOM 692 C C . SER A 1 87 ? 26.934 0.324 -5.727 1.00 92.94 87 SER A C 1
ATOM 694 O O . SER A 1 87 ? 26.868 1.508 -6.061 1.00 92.94 87 SER A O 1
ATOM 696 N N . ASP A 1 88 ? 26.092 -0.218 -4.842 1.00 94.69 88 ASP A N 1
ATOM 697 C CA . ASP A 1 88 ? 25.058 0.551 -4.157 1.00 94.69 88 ASP A CA 1
ATOM 698 C C . ASP A 1 88 ? 25.656 1.721 -3.378 1.00 94.69 88 ASP A C 1
ATOM 700 O O . ASP A 1 88 ? 26.660 1.612 -2.663 1.00 94.69 88 ASP A O 1
ATOM 704 N N . SER A 1 89 ? 24.973 2.854 -3.457 1.00 95.25 89 SER A N 1
ATOM 705 C CA . SER A 1 89 ? 25.311 4.052 -2.699 1.00 95.25 89 SER A CA 1
ATOM 706 C C . SER A 1 89 ? 24.045 4.665 -2.124 1.00 95.25 89 SER A C 1
ATOM 708 O O . SER A 1 89 ? 22.943 4.388 -2.590 1.00 95.25 89 SER A O 1
ATOM 710 N N . ASP A 1 90 ? 24.188 5.489 -1.089 1.00 96.50 90 ASP A N 1
ATOM 711 C CA . ASP A 1 90 ? 23.027 6.132 -0.487 1.00 96.50 90 ASP A CA 1
ATOM 712 C C . ASP A 1 90 ? 22.355 7.067 -1.508 1.00 96.50 90 ASP A C 1
ATOM 714 O O . ASP A 1 90 ? 22.909 8.105 -1.871 1.00 96.50 90 ASP A O 1
ATOM 718 N N . GLY A 1 91 ? 21.188 6.649 -2.004 1.00 97.75 91 GLY A N 1
ATOM 719 C CA . GLY A 1 91 ? 20.436 7.306 -3.074 1.00 97.75 91 GLY A CA 1
ATOM 720 C C . GLY A 1 91 ? 20.527 6.630 -4.449 1.00 97.75 91 GLY A C 1
ATOM 721 O O . GLY A 1 91 ? 19.963 7.136 -5.420 1.00 97.75 91 GLY A O 1
ATOM 722 N N . THR A 1 92 ? 21.226 5.499 -4.589 1.00 97.62 92 THR A N 1
ATOM 723 C CA . THR A 1 92 ? 21.248 4.702 -5.829 1.00 97.62 92 THR A CA 1
ATOM 724 C C . THR A 1 92 ? 21.349 3.212 -5.525 1.00 97.62 92 THR A C 1
ATOM 726 O O . THR A 1 92 ? 22.328 2.754 -4.936 1.00 97.62 92 THR A O 1
ATOM 729 N N . GLN A 1 93 ? 20.355 2.459 -5.991 1.00 97.62 93 GLN A N 1
ATOM 730 C CA . GLN A 1 93 ? 20.264 1.009 -5.847 1.00 97.62 93 GLN A CA 1
ATOM 731 C C . GLN A 1 93 ? 20.585 0.353 -7.189 1.00 97.62 93 GLN A C 1
ATOM 733 O O . GLN A 1 93 ? 19.917 0.644 -8.183 1.00 97.62 93 GLN A O 1
ATOM 738 N N . TYR A 1 94 ? 21.580 -0.532 -7.215 1.00 97.00 94 TYR A N 1
ATOM 739 C CA . TYR A 1 94 ? 21.869 -1.399 -8.354 1.00 97.00 94 TYR A CA 1
ATOM 740 C C . TYR A 1 94 ? 21.321 -2.791 -8.074 1.00 97.00 94 TYR A C 1
ATOM 742 O O . TYR A 1 94 ? 21.487 -3.322 -6.979 1.00 97.00 94 TYR A O 1
ATOM 750 N N . ASP A 1 95 ? 20.687 -3.380 -9.072 1.00 97.12 95 ASP A N 1
ATOM 751 C CA . ASP A 1 95 ? 20.197 -4.744 -9.037 1.00 97.12 95 ASP A CA 1
ATOM 752 C C . ASP A 1 95 ? 21.326 -5.731 -9.343 1.00 97.12 95 ASP A C 1
ATOM 754 O O . ASP A 1 95 ? 22.137 -5.526 -10.256 1.00 97.12 95 ASP A O 1
ATOM 758 N N . ASN A 1 96 ? 21.356 -6.807 -8.567 1.00 95.88 96 ASN A N 1
ATOM 759 C CA . ASN A 1 96 ? 22.117 -8.018 -8.801 1.00 95.88 96 ASN A CA 1
ATOM 760 C C . ASN A 1 96 ? 21.126 -9.121 -9.206 1.00 95.88 96 ASN A C 1
ATOM 762 O O . ASN A 1 96 ? 20.556 -9.755 -8.311 1.00 95.88 96 ASN A O 1
ATOM 766 N N . PRO A 1 97 ? 20.896 -9.338 -10.514 1.00 96.38 97 PRO A N 1
ATOM 767 C CA . PRO A 1 97 ? 19.897 -10.290 -10.973 1.00 96.38 97 PRO A CA 1
ATOM 768 C C . PRO A 1 97 ? 20.131 -11.697 -10.426 1.00 96.38 97 PRO A C 1
ATOM 770 O O . PRO A 1 97 ? 21.267 -12.179 -10.361 1.00 96.38 97 PRO A O 1
ATOM 773 N N . HIS A 1 98 ? 19.046 -12.375 -10.070 1.00 94.88 98 HIS A N 1
ATOM 774 C CA . HIS A 1 98 ? 19.061 -13.744 -9.562 1.00 94.88 98 HIS A CA 1
ATOM 775 C C . HIS A 1 98 ? 17.779 -14.469 -9.972 1.00 94.88 98 HIS A C 1
ATOM 777 O O . HIS A 1 98 ? 16.719 -13.861 -10.047 1.00 94.88 98 HIS A O 1
ATOM 783 N N . ASP A 1 99 ? 17.874 -15.763 -10.281 1.00 93.56 99 ASP A N 1
ATOM 784 C CA . ASP A 1 99 ? 16.748 -16.575 -10.761 1.00 93.56 99 ASP A CA 1
ATOM 785 C C . ASP A 1 99 ? 15.917 -15.877 -11.862 1.00 93.56 99 ASP A C 1
ATOM 787 O O . ASP A 1 99 ? 16.418 -15.663 -12.967 1.00 93.56 99 ASP A O 1
ATOM 791 N N . SER A 1 100 ? 14.652 -15.538 -11.583 1.00 90.81 100 SER A N 1
ATOM 792 C CA . SER A 1 100 ? 13.762 -14.781 -12.479 1.00 90.81 100 SER A CA 1
ATOM 793 C C . SER A 1 100 ? 13.616 -13.302 -12.101 1.00 90.81 100 SER A C 1
ATOM 795 O O . SER A 1 100 ? 12.775 -12.608 -12.665 1.00 90.81 100 SER A O 1
ATOM 797 N N . VAL A 1 101 ? 14.386 -12.830 -11.124 1.00 95.88 101 VAL A N 1
ATOM 798 C CA . VAL A 1 101 ? 14.417 -11.447 -10.652 1.00 95.88 101 VAL A CA 1
ATOM 799 C C . VAL A 1 101 ? 15.546 -10.718 -11.377 1.00 95.88 101 VAL A C 1
ATOM 801 O O . VAL A 1 101 ? 16.717 -10.864 -11.038 1.00 95.88 101 VAL A O 1
ATOM 804 N N . ASP A 1 102 ? 15.185 -9.947 -12.400 1.00 97.50 102 ASP A N 1
ATOM 805 C CA . ASP A 1 102 ? 16.104 -9.109 -13.175 1.00 97.50 102 ASP A CA 1
ATOM 806 C C . ASP A 1 102 ? 15.447 -7.757 -13.476 1.00 97.50 102 ASP A C 1
ATOM 808 O O . ASP A 1 102 ? 14.556 -7.661 -14.326 1.00 97.50 102 ASP A O 1
ATOM 812 N N . LEU A 1 103 ? 15.886 -6.703 -12.778 1.00 98.12 103 LEU A N 1
ATOM 813 C CA . LEU A 1 103 ? 15.302 -5.366 -12.914 1.00 98.12 103 LEU A CA 1
ATOM 814 C C . LEU A 1 103 ? 15.429 -4.820 -14.344 1.00 98.12 103 LEU A C 1
ATOM 816 O O . LEU A 1 103 ? 14.507 -4.178 -14.852 1.00 98.12 103 LEU A O 1
ATOM 820 N N . ALA A 1 104 ? 16.562 -5.075 -15.004 1.00 98.12 104 ALA A N 1
ATOM 821 C CA . ALA A 1 104 ? 16.775 -4.641 -16.381 1.00 98.12 104 ALA A CA 1
ATOM 822 C C . ALA A 1 104 ? 15.934 -5.474 -17.357 1.00 98.12 104 ALA A C 1
ATOM 824 O O . ALA A 1 104 ? 15.395 -4.935 -18.331 1.00 98.12 104 ALA A O 1
ATOM 825 N N . GLY A 1 105 ? 15.798 -6.770 -17.070 1.00 97.56 105 GLY A N 1
ATOM 826 C CA . GLY A 1 105 ? 14.999 -7.728 -17.830 1.00 97.56 105 GLY A CA 1
ATOM 827 C C . GLY A 1 105 ? 13.522 -7.350 -17.955 1.00 97.56 105 GLY A C 1
ATOM 828 O O . GLY A 1 105 ? 12.910 -7.657 -18.978 1.00 97.56 105 GLY A O 1
ATOM 829 N N . GLU A 1 106 ? 12.971 -6.602 -16.992 1.00 97.31 106 GLU A N 1
ATOM 830 C CA . GLU A 1 106 ? 11.587 -6.108 -17.039 1.00 97.31 106 GLU A CA 1
ATOM 831 C C . GLU A 1 106 ? 11.281 -5.246 -18.268 1.00 97.31 106 GLU A C 1
ATOM 833 O O . GLU A 1 106 ? 10.134 -5.176 -18.708 1.00 97.31 106 GLU A O 1
ATOM 838 N N . GLY A 1 107 ? 12.277 -4.542 -18.823 1.00 97.31 107 GLY A N 1
ATOM 839 C CA . GLY A 1 107 ? 12.061 -3.680 -19.992 1.00 97.31 107 GLY A CA 1
ATOM 840 C C . GLY A 1 107 ? 11.018 -2.575 -19.755 1.00 97.31 107 GLY A C 1
ATOM 841 O O . GLY A 1 107 ? 10.358 -2.120 -20.690 1.00 97.31 107 GLY A O 1
ATOM 842 N N . LYS A 1 108 ? 10.848 -2.150 -18.496 1.00 96.62 108 LYS A N 1
ATOM 843 C CA . LYS A 1 108 ? 9.906 -1.117 -18.044 1.00 96.62 108 LYS A CA 1
ATOM 844 C C . LYS A 1 108 ? 10.652 -0.058 -17.229 1.00 96.62 108 LYS A C 1
ATOM 846 O O . LYS A 1 108 ? 11.677 -0.330 -16.614 1.00 96.62 108 LYS A O 1
ATOM 851 N N . SER A 1 109 ? 10.140 1.172 -17.215 1.00 97.94 109 SER A N 1
ATOM 852 C CA . SER A 1 109 ? 10.576 2.195 -16.255 1.00 97.94 109 SER A CA 1
ATOM 853 C C . SER A 1 109 ? 9.668 2.157 -15.034 1.00 97.94 109 SER A C 1
ATOM 855 O O . SER A 1 109 ? 8.452 2.173 -15.179 1.00 97.94 109 SER A O 1
ATOM 857 N N . PHE A 1 110 ? 10.254 2.195 -13.845 1.00 98.31 110 PHE A N 1
ATOM 858 C CA . PHE A 1 110 ? 9.518 2.224 -12.577 1.00 98.31 110 PHE A CA 1
ATOM 859 C C . PHE A 1 110 ? 9.603 3.591 -11.887 1.00 98.31 110 PHE A C 1
ATOM 861 O O . PHE A 1 110 ? 9.282 3.718 -10.711 1.00 98.31 110 PHE A O 1
ATOM 868 N N . ALA A 1 111 ? 10.028 4.632 -12.612 1.00 98.38 111 ALA A N 1
ATOM 869 C CA . ALA A 1 111 ? 10.106 5.984 -12.071 1.00 98.38 111 ALA A CA 1
ATOM 870 C C . ALA A 1 111 ? 8.728 6.469 -11.581 1.00 98.38 111 ALA A C 1
ATOM 872 O O . ALA A 1 111 ? 7.698 6.259 -12.235 1.00 98.38 111 ALA A O 1
ATOM 873 N N . GLY A 1 112 ? 8.720 7.116 -10.417 1.00 97.62 112 GLY A N 1
ATOM 874 C CA . GLY A 1 112 ? 7.512 7.540 -9.712 1.00 97.62 112 GLY A CA 1
ATOM 875 C C . GLY A 1 112 ? 6.744 6.414 -9.013 1.00 97.62 112 GLY A C 1
ATOM 876 O O . GLY A 1 112 ? 5.668 6.686 -8.499 1.00 97.62 112 GLY A O 1
ATOM 877 N N . GLY A 1 113 ? 7.244 5.173 -9.020 1.00 98.00 113 GLY A N 1
ATOM 878 C CA . GLY A 1 113 ? 6.795 4.140 -8.083 1.00 98.00 113 GLY A CA 1
ATOM 879 C C . GLY A 1 113 ? 7.460 4.299 -6.714 1.00 98.00 113 GLY A C 1
ATOM 880 O O . GLY A 1 113 ? 8.241 5.229 -6.488 1.00 98.00 113 GLY A O 1
ATOM 881 N N . MET A 1 114 ? 7.190 3.360 -5.815 1.00 98.50 114 MET A N 1
ATOM 882 C CA . MET A 1 114 ? 7.763 3.307 -4.474 1.00 98.50 114 MET A CA 1
ATOM 883 C C . MET A 1 114 ? 8.762 2.154 -4.369 1.00 98.50 114 MET A C 1
ATOM 885 O O . MET A 1 114 ? 8.468 1.039 -4.778 1.00 98.50 114 MET A O 1
ATOM 889 N N . ALA A 1 115 ? 9.933 2.401 -3.796 1.00 98.44 115 ALA A N 1
ATOM 890 C CA . ALA A 1 115 ? 10.896 1.381 -3.413 1.00 98.44 115 ALA A CA 1
ATOM 891 C C . ALA A 1 115 ? 10.852 1.182 -1.898 1.00 98.44 115 ALA A C 1
ATOM 893 O O . ALA A 1 115 ? 10.983 2.140 -1.138 1.00 98.44 115 ALA A O 1
ATOM 894 N N . VAL A 1 116 ? 10.720 -0.063 -1.450 1.00 97.69 116 VAL A N 1
ATOM 895 C CA . VAL A 1 116 ? 10.903 -0.446 -0.049 1.00 97.69 116 VAL A CA 1
ATOM 896 C C . VAL A 1 116 ? 12.295 -1.046 0.092 1.00 97.69 116 VAL A C 1
ATOM 898 O O . VAL A 1 116 ? 12.578 -2.127 -0.412 1.00 97.69 116 VAL A O 1
ATOM 901 N N . LEU A 1 117 ? 13.175 -0.309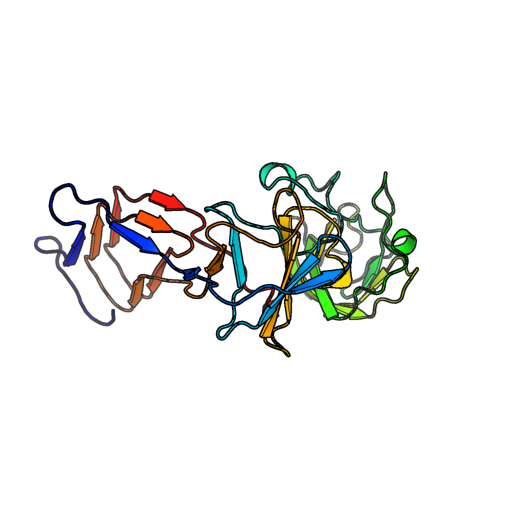 0.762 1.00 97.25 117 LEU A N 1
ATOM 902 C CA . LEU A 1 117 ? 14.621 -0.506 0.775 1.00 97.25 117 LEU A CA 1
ATOM 903 C C . LEU A 1 117 ? 15.078 -1.011 2.142 1.00 97.25 117 LEU A C 1
ATOM 905 O O . LEU A 1 117 ? 15.095 -0.250 3.110 1.00 97.25 117 LEU A O 1
ATOM 909 N N . ASN A 1 118 ? 15.503 -2.268 2.228 1.00 95.81 118 ASN A N 1
ATOM 910 C CA . ASN A 1 118 ? 16.221 -2.810 3.379 1.00 95.81 118 ASN A CA 1
ATOM 911 C C . ASN A 1 118 ? 17.732 -2.573 3.197 1.00 95.81 118 ASN A C 1
ATOM 913 O O . ASN A 1 118 ? 18.478 -3.434 2.734 1.00 95.81 118 ASN A O 1
ATOM 917 N N . VAL A 1 119 ? 18.166 -1.352 3.521 1.00 95.12 119 VAL A N 1
ATOM 918 C CA . VAL A 1 119 ? 19.538 -0.847 3.278 1.00 95.12 119 VAL A CA 1
ATOM 919 C C . VAL A 1 119 ? 20.261 -0.421 4.563 1.00 95.12 119 VAL A C 1
ATOM 921 O O . VAL A 1 119 ? 21.283 0.262 4.551 1.00 95.12 119 VAL A O 1
ATOM 924 N N . GLY A 1 120 ? 19.705 -0.800 5.714 1.00 92.56 120 GLY A N 1
ATOM 925 C CA . GLY A 1 120 ? 20.174 -0.396 7.042 1.00 92.56 120 GLY A CA 1
ATOM 926 C C . GLY A 1 120 ? 20.340 -1.568 7.995 1.00 92.56 120 GLY A C 1
ATOM 927 O O . GLY A 1 120 ? 20.172 -1.390 9.206 1.00 92.56 120 GLY A O 1
ATOM 928 N N . ASN A 1 121 ? 20.627 -2.758 7.456 1.00 84.56 121 ASN A N 1
ATOM 929 C CA . ASN A 1 121 ? 20.519 -4.045 8.144 1.00 84.56 121 ASN A CA 1
ATOM 930 C C . ASN A 1 121 ? 19.047 -4.341 8.516 1.00 84.56 121 ASN A C 1
ATOM 932 O O . ASN A 1 121 ? 18.197 -4.460 7.649 1.00 84.56 121 ASN A O 1
ATOM 936 N N . TRP A 1 122 ? 18.681 -4.353 9.794 1.00 85.56 122 TRP A N 1
ATOM 937 C CA . TRP A 1 122 ? 17.303 -4.554 10.281 1.00 85.56 122 TRP A CA 1
ATOM 938 C C . TRP A 1 122 ? 16.336 -3.367 10.078 1.00 85.56 122 TRP A C 1
ATOM 940 O O . TRP A 1 122 ? 15.287 -3.308 10.715 1.00 85.56 122 TRP A O 1
ATOM 950 N N . LYS A 1 123 ? 16.701 -2.374 9.260 1.00 91.88 123 LYS A N 1
ATOM 951 C CA . LYS A 1 123 ? 15.889 -1.175 9.013 1.00 91.88 123 LYS A CA 1
ATOM 952 C C . LYS A 1 123 ? 15.538 -1.075 7.540 1.00 91.88 123 LYS A C 1
ATOM 954 O O . LYS A 1 123 ? 16.415 -1.221 6.687 1.00 91.88 123 LYS A O 1
ATOM 959 N N . SER A 1 124 ? 14.270 -0.767 7.297 1.00 94.44 124 SER A N 1
ATOM 960 C CA . SER A 1 124 ? 13.732 -0.518 5.969 1.00 94.44 124 SER A CA 1
ATOM 961 C C . SER A 1 124 ? 13.169 0.893 5.864 1.00 94.44 124 SER A C 1
ATOM 963 O O . SER A 1 124 ? 12.680 1.443 6.852 1.00 94.44 124 SER A O 1
ATOM 965 N N . TRP A 1 125 ? 13.227 1.457 4.663 1.00 97.19 125 TRP A N 1
ATOM 966 C CA . TRP A 1 125 ? 12.656 2.760 4.331 1.00 97.19 125 TRP A CA 1
ATOM 967 C C . TRP A 1 125 ? 11.880 2.667 3.032 1.00 97.19 125 TRP A C 1
ATOM 969 O O . TRP A 1 125 ? 12.307 1.966 2.119 1.00 97.19 125 TRP A O 1
ATOM 979 N N . ALA A 1 126 ? 10.773 3.393 2.939 1.00 97.94 126 ALA A N 1
ATOM 980 C CA . ALA A 1 126 ? 10.112 3.607 1.669 1.00 97.94 126 ALA A CA 1
ATOM 981 C C . ALA A 1 126 ? 10.683 4.868 1.013 1.00 97.94 126 ALA A C 1
ATOM 983 O O . ALA A 1 126 ? 11.021 5.841 1.690 1.00 97.94 126 ALA A O 1
ATOM 984 N N . ARG A 1 127 ? 10.883 4.841 -0.302 1.00 98.44 127 ARG A N 1
ATOM 985 C CA . ARG A 1 127 ? 11.351 5.988 -1.079 1.00 98.44 127 ARG A CA 1
ATOM 986 C C . ARG A 1 127 ? 10.720 5.998 -2.452 1.00 98.44 127 ARG A C 1
ATOM 988 O O . ARG A 1 127 ? 10.667 4.967 -3.114 1.00 98.44 127 A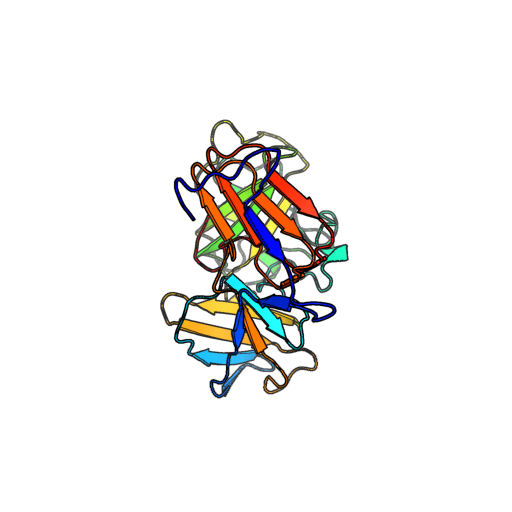RG A O 1
ATOM 995 N N . VAL A 1 128 ? 10.336 7.180 -2.913 1.00 98.50 128 VAL A N 1
ATOM 996 C CA . VAL A 1 128 ? 9.953 7.367 -4.311 1.00 98.50 128 VAL A CA 1
ATOM 997 C C . VAL A 1 128 ? 11.151 7.055 -5.212 1.00 98.50 128 VAL A C 1
ATOM 999 O O . VAL A 1 128 ? 12.290 7.436 -4.928 1.00 98.50 128 VAL A O 1
ATOM 1002 N N . ILE A 1 129 ? 10.886 6.351 -6.309 1.00 98.69 129 ILE A N 1
ATOM 1003 C CA . ILE A 1 129 ? 11.868 6.063 -7.351 1.00 98.69 129 ILE A CA 1
ATOM 1004 C C . ILE A 1 129 ? 12.016 7.318 -8.218 1.00 98.69 129 ILE A C 1
ATOM 1006 O O . ILE A 1 129 ? 11.203 7.572 -9.110 1.00 98.69 129 ILE A O 1
ATOM 1010 N N . ASN A 1 130 ? 13.060 8.107 -7.966 1.00 98.62 130 ASN A N 1
ATOM 1011 C CA . ASN A 1 130 ? 13.297 9.392 -8.631 1.00 98.62 130 ASN A CA 1
ATOM 1012 C C . ASN A 1 130 ? 13.629 9.223 -10.119 1.00 98.62 130 ASN A C 1
ATOM 1014 O O . ASN A 1 130 ? 13.153 9.977 -10.970 1.00 98.62 130 ASN A O 1
ATOM 1018 N N . SER A 1 131 ? 14.445 8.221 -10.449 1.00 98.56 131 SER A N 1
ATOM 1019 C CA . SER A 1 131 ? 14.760 7.877 -11.832 1.00 98.56 131 SER A CA 1
ATOM 1020 C C . SER A 1 131 ? 14.931 6.376 -12.010 1.00 98.56 131 SER A C 1
ATOM 1022 O O . SER A 1 131 ? 15.571 5.701 -11.211 1.00 98.56 131 SER A O 1
ATOM 1024 N N . HIS A 1 132 ? 14.353 5.869 -13.093 1.00 98.69 132 HIS A N 1
ATOM 1025 C CA . HIS A 1 132 ? 14.569 4.533 -13.627 1.00 98.69 132 HIS A CA 1
ATOM 1026 C C . HIS A 1 132 ? 14.192 4.584 -15.110 1.00 98.69 132 HIS A C 1
ATOM 1028 O O . HIS A 1 132 ? 13.183 5.194 -15.468 1.00 98.69 132 HIS A O 1
ATOM 1034 N N . THR A 1 133 ? 14.970 3.973 -15.992 1.00 98.00 133 THR A N 1
ATOM 1035 C CA . THR A 1 133 ? 14.649 3.882 -17.425 1.00 98.00 133 THR A CA 1
ATOM 1036 C C . THR A 1 133 ? 14.503 2.423 -17.819 1.00 98.00 133 THR A C 1
ATOM 1038 O O . THR A 1 133 ? 15.204 1.580 -17.275 1.00 98.00 133 THR A O 1
ATOM 1041 N N . SER A 1 134 ? 13.644 2.135 -18.798 1.00 98.12 134 SER A N 1
ATOM 1042 C CA . SER A 1 134 ? 13.499 0.788 -19.366 1.00 98.12 134 SER A CA 1
ATOM 1043 C C . SER A 1 134 ? 14.853 0.148 -19.683 1.00 98.12 134 SER A C 1
ATOM 1045 O O . SER A 1 134 ? 15.654 0.747 -20.401 1.00 98.12 134 SER A O 1
ATOM 1047 N N . GLY A 1 135 ? 15.082 -1.069 -19.187 1.00 97.56 135 GLY A N 1
ATOM 1048 C CA . GLY A 1 135 ? 16.322 -1.817 -19.412 1.00 97.56 135 GLY A CA 1
ATOM 1049 C C . GLY A 1 135 ? 17.498 -1.407 -18.521 1.00 97.56 135 GLY A C 1
ATOM 1050 O O . GLY A 1 135 ? 18.603 -1.907 -18.719 1.00 97.56 135 GLY A O 1
ATOM 1051 N N . SER A 1 136 ? 17.301 -0.489 -17.570 1.00 98.06 136 SER A N 1
ATOM 1052 C CA . SER A 1 136 ? 18.312 -0.164 -16.562 1.00 98.06 136 SER A CA 1
ATOM 1053 C C . SER A 1 136 ? 18.302 -1.205 -15.448 1.00 98.06 136 SER A C 1
ATOM 1055 O O . SER A 1 136 ? 17.246 -1.647 -15.020 1.00 98.06 136 SER A O 1
ATOM 1057 N N . ASN A 1 137 ? 19.475 -1.554 -14.929 1.00 98.00 137 ASN A N 1
ATOM 1058 C CA . ASN A 1 137 ? 19.604 -2.391 -13.736 1.00 98.00 137 ASN A CA 1
ATOM 1059 C C . ASN A 1 137 ? 19.720 -1.563 -12.448 1.00 98.00 137 ASN A C 1
ATOM 1061 O O . ASN A 1 137 ? 20.150 -2.080 -11.428 1.00 98.00 137 ASN A O 1
ATOM 1065 N N . HIS A 1 138 ? 19.449 -0.262 -12.488 1.00 98.25 138 HIS A N 1
ATOM 1066 C CA . HIS A 1 138 ? 19.570 0.596 -11.315 1.00 98.25 138 HIS A CA 1
ATOM 1067 C C . HIS A 1 138 ? 18.545 1.715 -11.337 1.00 98.25 138 HIS A C 1
ATOM 1069 O O . HIS A 1 138 ? 18.114 2.163 -12.406 1.00 98.25 138 HIS A O 1
ATOM 1075 N N . PHE A 1 139 ? 18.226 2.209 -10.148 1.00 98.75 139 PHE A N 1
ATOM 1076 C CA . PHE A 1 139 ? 17.360 3.359 -9.941 1.00 98.75 139 PHE A CA 1
ATOM 1077 C C . PHE A 1 139 ? 17.900 4.274 -8.840 1.00 98.75 139 PHE A C 1
ATOM 1079 O O . PHE A 1 139 ? 18.744 3.879 -8.032 1.00 98.75 139 PHE A O 1
ATOM 1086 N N . THR A 1 140 ? 17.409 5.512 -8.813 1.00 98.88 140 THR A N 1
ATOM 1087 C CA . THR A 1 140 ? 17.782 6.505 -7.796 1.00 98.88 140 THR A CA 1
ATOM 1088 C C . THR A 1 140 ? 16.618 6.846 -6.875 1.00 98.88 140 THR A C 1
ATOM 1090 O O . THR A 1 140 ? 15.452 6.684 -7.242 1.00 98.88 140 THR A O 1
ATOM 1093 N N . TYR A 1 141 ? 16.942 7.316 -5.672 1.00 98.69 141 TYR A N 1
ATOM 1094 C CA . TYR A 1 141 ? 15.990 7.663 -4.620 1.00 98.69 141 TYR A CA 1
ATOM 1095 C C . TYR A 1 141 ? 16.597 8.701 -3.659 1.00 98.69 141 TYR A C 1
ATOM 1097 O O . TYR A 1 141 ? 17.804 8.948 -3.686 1.00 98.69 141 TYR A O 1
ATOM 1105 N N . ASP A 1 142 ? 15.783 9.315 -2.800 1.00 98.44 142 ASP A N 1
ATOM 1106 C CA . ASP A 1 142 ? 16.283 10.281 -1.813 1.00 98.44 142 ASP A CA 1
ATOM 1107 C C . ASP A 1 142 ? 17.095 9.596 -0.707 1.00 98.44 142 ASP A C 1
ATOM 1109 O O . ASP A 1 142 ? 16.613 8.674 -0.043 1.00 98.44 142 ASP A O 1
ATOM 1113 N N . ALA A 1 143 ? 18.313 10.087 -0.470 1.00 98.06 143 ALA A N 1
ATOM 1114 C CA . ALA A 1 143 ? 19.252 9.513 0.491 1.00 98.06 143 ALA A CA 1
ATOM 1115 C C . ALA A 1 143 ? 18.619 9.246 1.876 1.00 98.06 143 ALA A C 1
ATOM 1117 O O . ALA A 1 143 ? 17.858 10.051 2.420 1.00 98.06 143 ALA A O 1
ATOM 1118 N N . ILE A 1 144 ? 18.955 8.102 2.474 1.00 97.06 144 ILE A N 1
ATOM 1119 C CA . ILE A 1 144 ? 18.536 7.713 3.826 1.00 97.06 144 ILE A CA 1
ATOM 1120 C C . ILE A 1 144 ? 19.336 8.485 4.886 1.00 97.06 144 ILE A C 1
ATOM 1122 O O . ILE A 1 144 ? 18.824 8.783 5.968 1.00 97.06 144 ILE A O 1
ATOM 1126 N N . GLY A 1 145 ? 20.601 8.801 4.605 1.00 96.12 145 GLY A N 1
ATOM 1127 C CA . GLY A 1 145 ? 21.519 9.432 5.542 1.00 96.12 145 GLY A CA 1
ATOM 1128 C C . GLY A 1 145 ? 22.074 8.435 6.559 1.00 96.12 145 GLY A C 1
ATOM 1129 O O . GLY A 1 145 ? 22.442 7.312 6.229 1.00 96.12 145 GLY A O 1
ATOM 1130 N N . GLY A 1 146 ? 22.135 8.825 7.837 1.00 94.06 146 GLY A N 1
ATOM 1131 C CA . GLY A 1 146 ? 22.820 8.048 8.885 1.00 94.06 146 GLY A CA 1
ATOM 1132 C C . GLY A 1 146 ? 22.275 6.632 9.149 1.00 94.06 146 GLY A C 1
ATOM 1133 O O . GLY A 1 146 ? 22.894 5.872 9.894 1.00 94.06 146 GLY A O 1
ATOM 1134 N N . GLY A 1 147 ? 21.124 6.274 8.570 1.00 93.62 147 GLY A N 1
ATOM 1135 C CA . GLY A 1 147 ? 20.569 4.920 8.605 1.00 93.62 147 GLY A CA 1
ATOM 1136 C C . GLY A 1 147 ? 21.168 3.956 7.574 1.00 93.62 147 GLY A C 1
ATOM 1137 O O . GLY A 1 147 ? 21.126 2.748 7.811 1.00 93.62 147 GLY A O 1
ATOM 1138 N N . TYR A 1 148 ? 21.737 4.470 6.480 1.00 95.69 148 TYR A N 1
ATOM 1139 C CA . TYR A 1 148 ? 22.284 3.671 5.383 1.00 95.69 148 TYR A CA 1
ATOM 1140 C C . TYR A 1 148 ? 23.551 2.911 5.794 1.00 95.69 148 TYR A C 1
ATOM 1142 O O . TYR A 1 148 ? 24.389 3.420 6.550 1.00 95.69 148 TYR A O 1
ATOM 1150 N N . LYS A 1 149 ? 23.726 1.691 5.276 1.00 92.44 149 LYS A N 1
ATOM 1151 C CA . LYS A 1 149 ? 24.932 0.880 5.474 1.00 92.44 149 LYS A CA 1
ATOM 1152 C C . LYS A 1 149 ? 25.690 0.706 4.162 1.00 92.44 149 LYS A C 1
ATOM 1154 O O . LYS A 1 149 ? 25.233 0.062 3.235 1.00 92.44 149 LYS A O 1
ATOM 1159 N N . THR A 1 150 ? 26.889 1.276 4.090 1.00 87.12 150 THR A N 1
ATOM 1160 C CA . THR A 1 150 ? 27.771 1.125 2.927 1.00 87.12 150 THR A CA 1
ATOM 1161 C C . THR A 1 150 ? 28.381 -0.276 2.858 1.00 87.12 150 THR A C 1
ATOM 1163 O O . THR A 1 150 ? 28.700 -0.862 3.891 1.00 87.12 150 THR A O 1
ATOM 1166 N N . GLN A 1 151 ? 28.605 -0.772 1.633 1.00 66.62 151 GLN A N 1
ATOM 1167 C CA . GLN A 1 151 ? 29.300 -2.041 1.352 1.00 66.62 151 GLN A CA 1
ATOM 1168 C C . GLN A 1 151 ? 28.685 -3.247 2.075 1.00 66.62 151 GLN A C 1
ATOM 1170 O O . GLN A 1 151 ? 29.393 -4.106 2.602 1.00 66.62 151 GLN A O 1
ATOM 1175 N N . TRP A 1 152 ? 27.356 -3.293 2.121 1.00 69.44 152 TRP A N 1
ATOM 1176 C CA . TRP A 1 152 ? 26.632 -4.392 2.731 1.00 69.44 152 TRP A CA 1
ATOM 1177 C C . TRP A 1 152 ? 26.066 -5.316 1.654 1.00 69.44 152 TRP A C 1
ATOM 1179 O O . TRP A 1 152 ? 25.213 -4.922 0.866 1.00 69.44 152 TRP A O 1
ATOM 1189 N N . GLU A 1 153 ? 26.530 -6.566 1.630 1.00 69.31 153 GLU A N 1
ATOM 1190 C CA . GLU A 1 153 ? 26.170 -7.557 0.599 1.00 69.31 153 GLU A CA 1
ATOM 1191 C C . GLU A 1 153 ? 24.700 -8.018 0.673 1.00 69.31 153 GLU A C 1
ATOM 1193 O O . GLU A 1 153 ? 24.236 -8.789 -0.168 1.00 69.31 153 GLU A O 1
ATOM 1198 N N . THR A 1 154 ? 23.941 -7.555 1.673 1.00 80.19 154 THR A N 1
ATOM 1199 C CA . THR A 1 154 ? 22.549 -7.972 1.886 1.00 80.19 154 THR A CA 1
ATOM 1200 C C . THR A 1 154 ? 21.528 -6.860 1.675 1.00 80.19 154 THR A C 1
ATOM 1202 O O . THR A 1 154 ? 20.439 -6.946 2.239 1.00 80.19 154 THR A O 1
ATOM 1205 N N . HIS A 1 155 ? 21.830 -5.816 0.898 1.00 93.62 155 HIS A N 1
ATOM 1206 C CA . HIS A 1 155 ? 20.764 -4.905 0.478 1.00 93.62 155 HIS A CA 1
ATOM 1207 C C . HIS A 1 155 ? 19.672 -5.687 -0.247 1.00 93.62 155 HIS A C 1
ATOM 1209 O O . HIS A 1 155 ? 19.941 -6.504 -1.136 1.00 93.62 155 HIS A O 1
ATOM 1215 N N . ARG A 1 156 ? 18.438 -5.482 0.204 1.00 95.38 156 ARG A N 1
ATOM 1216 C CA . ARG A 1 156 ? 17.240 -6.085 -0.369 1.00 95.38 156 ARG A CA 1
ATOM 1217 C C . ARG A 1 156 ? 16.236 -4.990 -0.616 1.00 95.38 156 ARG A C 1
ATOM 1219 O O . ARG A 1 156 ? 16.108 -4.071 0.193 1.00 95.38 156 ARG A O 1
ATOM 1226 N N . TYR A 1 157 ? 15.499 -5.107 -1.702 1.00 97.00 157 TYR A N 1
ATOM 1227 C CA . TYR A 1 157 ? 14.430 -4.172 -1.983 1.00 97.00 157 TYR A CA 1
ATOM 1228 C C . TYR A 1 157 ? 13.295 -4.842 -2.741 1.00 97.00 157 TYR A C 1
ATOM 1230 O O . TYR A 1 157 ? 13.464 -5.892 -3.350 1.00 97.00 157 TYR A O 1
ATOM 1238 N N . PHE A 1 158 ? 12.136 -4.213 -2.721 1.00 97.50 158 PHE A N 1
ATOM 1239 C CA . PHE A 1 158 ? 11.109 -4.453 -3.722 1.00 97.50 158 PHE A CA 1
ATOM 1240 C C . PHE A 1 158 ? 10.502 -3.117 -4.124 1.00 97.50 158 PHE A C 1
ATOM 1242 O O . PHE A 1 158 ? 10.641 -2.115 -3.416 1.00 97.50 158 PHE A O 1
ATOM 1249 N N . LEU A 1 159 ? 9.876 -3.100 -5.289 1.00 98.25 159 LEU A N 1
ATOM 1250 C CA . LEU A 1 159 ? 9.204 -1.941 -5.843 1.00 98.25 159 LEU A CA 1
ATOM 1251 C C . LEU A 1 159 ? 7.696 -2.177 -5.777 1.00 98.25 159 LEU A C 1
ATOM 1253 O O . LEU A 1 159 ? 7.252 -3.314 -5.889 1.00 98.25 159 LEU A O 1
ATOM 1257 N N . GLU A 1 160 ? 6.910 -1.128 -5.594 1.00 97.38 160 GLU A N 1
ATOM 1258 C CA . GLU A 1 160 ? 5.450 -1.189 -5.603 1.00 97.38 160 GLU A CA 1
ATOM 1259 C C . GLU A 1 160 ? 4.839 0.150 -6.043 1.00 97.38 160 GLU A C 1
ATOM 1261 O O . GLU A 1 160 ? 5.548 1.108 -6.368 1.00 97.38 160 GLU A O 1
ATOM 1266 N N . CYS A 1 161 ? 3.507 0.221 -6.042 1.00 96.62 161 CYS A N 1
ATOM 1267 C CA . CYS A 1 161 ? 2.746 1.453 -6.260 1.00 96.62 161 CYS A CA 1
ATOM 1268 C C . CYS A 1 161 ? 2.984 2.070 -7.648 1.00 96.62 161 CYS A C 1
ATOM 1270 O O . CYS A 1 161 ? 3.133 3.284 -7.794 1.00 96.62 161 CYS A O 1
ATOM 1272 N N . LYS A 1 162 ? 3.004 1.236 -8.697 1.00 97.50 162 LYS A N 1
ATOM 1273 C CA . LYS A 1 162 ? 3.026 1.713 -10.084 1.00 97.50 162 LYS A CA 1
ATOM 1274 C C . LYS A 1 162 ? 2.199 0.824 -11.006 1.00 97.50 162 LYS A C 1
ATOM 1276 O O . LYS A 1 162 ? 2.389 -0.385 -11.030 1.00 97.50 162 LYS A O 1
ATOM 1281 N N . LEU A 1 163 ? 1.344 1.429 -11.839 1.00 98.31 163 LEU A N 1
ATOM 1282 C CA . LEU A 1 163 ? 0.459 0.692 -12.755 1.00 98.31 163 LEU A CA 1
ATOM 1283 C C . LEU A 1 163 ? 1.186 -0.322 -13.649 1.00 98.31 163 LEU A C 1
ATOM 1285 O O . LEU A 1 163 ? 0.646 -1.377 -13.939 1.00 98.31 163 LEU A O 1
ATOM 1289 N N . ASN A 1 164 ? 2.397 -0.027 -14.118 1.00 96.88 164 ASN A N 1
ATOM 1290 C CA . ASN A 1 164 ? 3.113 -0.942 -15.011 1.00 96.88 164 ASN A CA 1
ATOM 1291 C C . ASN A 1 164 ? 3.826 -2.103 -14.292 1.00 96.88 164 ASN A C 1
ATOM 1293 O O . ASN A 1 164 ? 4.472 -2.904 -14.967 1.00 96.88 164 ASN A O 1
ATOM 1297 N N . MET A 1 165 ? 3.704 -2.197 -12.965 1.00 97.56 165 MET A N 1
ATOM 1298 C CA . MET A 1 165 ? 4.010 -3.405 -12.192 1.00 97.56 165 MET A CA 1
ATOM 1299 C C . MET A 1 165 ? 2.791 -4.326 -12.062 1.00 97.56 165 MET A C 1
ATOM 1301 O O . MET A 1 165 ? 2.959 -5.455 -11.650 1.00 97.56 165 MET A O 1
ATOM 1305 N N . LEU A 1 166 ? 1.578 -3.859 -12.397 1.00 97.94 166 LEU A N 1
ATOM 1306 C CA . LEU A 1 166 ? 0.356 -4.653 -12.276 1.00 97.94 166 LEU A CA 1
ATOM 1307 C C . LEU A 1 166 ? 0.319 -5.713 -13.379 1.00 97.94 166 LEU A C 1
ATOM 1309 O O . LEU A 1 166 ? -0.084 -5.418 -14.509 1.00 97.94 166 LEU A O 1
ATOM 1313 N N . ASP A 1 167 ? 0.754 -6.929 -13.066 1.00 96.38 167 ASP A N 1
ATOM 1314 C CA . ASP A 1 167 ? 0.839 -8.020 -14.039 1.00 96.38 167 ASP A CA 1
ATOM 1315 C C . ASP A 1 167 ? 0.595 -9.431 -13.477 1.00 96.38 167 ASP A C 1
ATOM 1317 O O . ASP A 1 167 ? 0.633 -10.403 -14.241 1.00 96.38 167 ASP A O 1
ATOM 1321 N N . ALA A 1 168 ? 0.221 -9.546 -12.201 1.00 95.94 168 ALA A N 1
ATOM 1322 C CA . ALA A 1 168 ? -0.246 -10.786 -11.595 1.00 95.94 168 ALA A CA 1
ATOM 1323 C C . ALA A 1 168 ? -1.685 -10.700 -11.056 1.00 95.94 168 ALA A C 1
ATOM 1325 O O . ALA A 1 168 ? -2.247 -9.636 -10.799 1.00 95.94 168 ALA A O 1
ATOM 1326 N N . GLU A 1 169 ? -2.300 -11.869 -10.881 1.00 96.19 169 GLU A N 1
ATOM 1327 C CA . GLU A 1 169 ? -3.581 -12.006 -10.189 1.00 96.19 169 GLU A CA 1
ATOM 1328 C C . GLU A 1 169 ? -3.482 -11.502 -8.741 1.00 96.19 169 GLU A C 1
ATOM 1330 O O . GLU A 1 169 ? -2.465 -11.708 -8.079 1.00 96.19 169 GLU A O 1
ATOM 1335 N N . LYS A 1 170 ? -4.567 -10.897 -8.242 1.00 96.25 170 LYS A N 1
ATOM 1336 C CA . LYS A 1 170 ? -4.682 -10.264 -6.916 1.00 96.25 170 LYS A CA 1
ATOM 1337 C C . LYS A 1 170 ? -3.891 -8.970 -6.746 1.00 96.25 170 LYS A C 1
ATOM 1339 O O . LYS A 1 170 ? -3.859 -8.429 -5.641 1.00 96.25 170 LYS A O 1
ATOM 1344 N N . GLU A 1 171 ? -3.277 -8.451 -7.803 1.00 97.25 171 GLU A N 1
ATOM 1345 C CA . GLU A 1 171 ? -2.595 -7.168 -7.734 1.00 97.25 171 GLU A CA 1
ATOM 1346 C C . GLU A 1 171 ? -3.526 -5.979 -8.012 1.00 97.25 171 GLU A C 1
ATOM 1348 O O . GLU A 1 171 ? -4.485 -6.067 -8.790 1.00 97.25 171 GLU A O 1
ATOM 1353 N N . TRP A 1 172 ? -3.218 -4.833 -7.403 1.00 98.44 172 TRP A N 1
ATOM 1354 C CA . TRP A 1 172 ? -3.953 -3.584 -7.604 1.00 98.44 172 TRP A CA 1
ATOM 1355 C C . TRP A 1 172 ? -3.057 -2.343 -7.587 1.00 98.44 172 TRP A C 1
ATOM 1357 O O . TRP A 1 172 ? -1.976 -2.324 -7.003 1.00 98.44 172 TRP A O 1
ATOM 1367 N N . PHE A 1 173 ? -3.525 -1.267 -8.210 1.00 98.75 173 PHE A N 1
ATOM 1368 C CA . PHE A 1 173 ? -2.877 0.041 -8.182 1.00 98.75 173 PHE A CA 1
ATOM 1369 C C . PHE A 1 173 ? -3.934 1.141 -8.116 1.00 98.75 173 PHE A C 1
ATOM 1371 O O . PHE A 1 173 ? -4.910 1.095 -8.863 1.00 98.75 173 PHE A O 1
ATOM 1378 N N . TYR A 1 174 ? -3.730 2.139 -7.261 1.00 98.75 174 TYR A N 1
ATOM 1379 C CA . TYR A 1 174 ? -4.565 3.334 -7.208 1.00 98.75 174 TYR A CA 1
ATOM 1380 C C . TYR A 1 174 ? -3.746 4.556 -7.616 1.00 98.75 174 TYR A C 1
ATOM 1382 O O . TYR A 1 174 ? -2.664 4.795 -7.088 1.00 98.75 174 TYR A O 1
ATOM 1390 N N . ASP A 1 175 ? -4.265 5.297 -8.589 1.00 98.25 175 ASP A N 1
ATOM 1391 C CA . ASP A 1 175 ? -3.710 6.564 -9.053 1.00 98.25 175 ASP A CA 1
ATOM 1392 C C . ASP A 1 175 ? -4.452 7.707 -8.348 1.00 98.25 175 ASP A C 1
ATOM 1394 O O . ASP A 1 175 ? -5.568 8.050 -8.742 1.00 98.25 175 ASP A O 1
ATOM 1398 N N . ASP A 1 176 ? -3.849 8.277 -7.304 1.00 95.25 176 ASP A N 1
ATOM 1399 C CA . ASP A 1 176 ? -4.406 9.374 -6.494 1.00 95.25 176 ASP A CA 1
ATOM 1400 C C . ASP A 1 176 ? -4.486 10.715 -7.250 1.00 95.25 176 ASP A C 1
ATOM 1402 O O . ASP A 1 176 ? -5.268 11.599 -6.910 1.00 95.25 176 ASP A O 1
ATOM 1406 N N . GLY A 1 177 ? -3.727 10.868 -8.338 1.00 95.75 177 GLY A N 1
ATOM 1407 C CA . GLY A 1 177 ? -3.808 12.029 -9.221 1.00 95.75 177 GLY A CA 1
ATOM 1408 C C . GLY A 1 177 ? -5.060 12.033 -10.103 1.00 95.75 177 GLY A C 1
ATOM 1409 O O . GLY A 1 177 ? -5.500 13.094 -10.556 1.00 95.75 177 GLY A O 1
ATOM 1410 N N . THR A 1 178 ? -5.633 10.857 -10.373 1.00 97.69 178 THR A N 1
ATOM 1411 C CA . THR A 1 178 ? -6.810 10.683 -11.245 1.00 97.69 178 THR A CA 1
ATOM 1412 C C . THR A 1 178 ? -7.989 9.976 -10.572 1.00 97.69 178 THR A C 1
ATOM 1414 O O . THR A 1 178 ? -9.050 9.841 -11.188 1.00 97.69 178 THR A O 1
ATOM 1417 N N . ASN A 1 179 ? -7.823 9.549 -9.322 1.00 98.06 179 ASN A N 1
ATOM 1418 C CA . ASN A 1 179 ? -8.740 8.726 -8.536 1.00 98.06 179 ASN A CA 1
ATOM 1419 C C . ASN A 1 179 ? -9.153 7.428 -9.245 1.00 98.06 179 ASN A C 1
ATOM 1421 O O . ASN A 1 179 ? -10.301 6.985 -9.132 1.00 98.06 179 ASN A O 1
ATOM 1425 N N . VAL A 1 180 ? -8.250 6.830 -10.027 1.00 98.75 180 VAL A N 1
ATOM 1426 C CA . VAL A 1 180 ? -8.533 5.596 -10.772 1.00 98.75 180 VAL A CA 1
ATOM 1427 C C . VAL A 1 180 ? -7.907 4.406 -10.062 1.00 98.75 180 VAL A C 1
ATOM 1429 O O . VAL A 1 180 ? -6.690 4.322 -9.912 1.00 98.75 180 VAL A O 1
ATOM 1432 N N . LEU A 1 181 ? -8.753 3.452 -9.686 1.00 98.88 181 LEU A N 1
ATOM 1433 C CA . LEU A 1 181 ? -8.348 2.146 -9.189 1.00 98.88 181 LEU A CA 1
ATOM 1434 C C . LEU A 1 181 ? -8.219 1.166 -10.354 1.00 98.88 181 LEU A C 1
ATOM 1436 O O . LEU A 1 181 ? -9.121 1.078 -11.185 1.00 98.88 181 LEU A O 1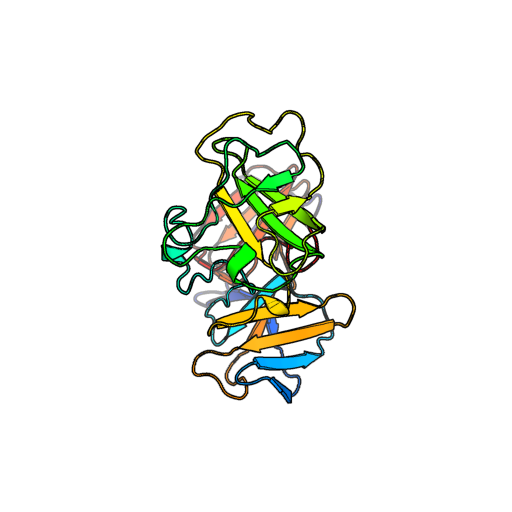
ATOM 1440 N N . TYR A 1 182 ? -7.131 0.405 -10.374 1.00 98.88 182 TYR A N 1
ATOM 1441 C CA . TYR A 1 182 ? -6.856 -0.703 -11.280 1.00 98.88 182 TYR A CA 1
ATOM 1442 C C . TYR A 1 182 ? -6.714 -1.992 -10.472 1.00 98.88 182 TYR A C 1
ATOM 1444 O O . TYR A 1 182 ? -6.033 -2.000 -9.449 1.00 98.88 182 TYR A O 1
ATOM 1452 N N . LEU A 1 183 ? -7.327 -3.076 -10.936 1.00 98.81 183 LEU A N 1
ATOM 1453 C CA . LEU A 1 183 ? -7.349 -4.362 -10.243 1.00 98.81 183 LEU A CA 1
ATOM 1454 C C . LEU A 1 183 ? -7.303 -5.511 -11.253 1.00 98.81 183 LEU A C 1
ATOM 1456 O O . LEU A 1 183 ? -8.085 -5.530 -12.208 1.00 98.81 183 LEU A O 1
ATOM 1460 N N . TRP A 1 184 ? -6.434 -6.489 -11.005 1.00 98.31 184 TRP A N 1
ATOM 1461 C CA . TRP A 1 184 ? -6.589 -7.844 -11.529 1.00 98.31 184 TRP A CA 1
ATOM 1462 C C . TRP A 1 184 ? -7.228 -8.707 -10.437 1.00 98.31 184 TRP A C 1
ATOM 1464 O O . TRP A 1 184 ? -6.551 -9.232 -9.555 1.00 98.31 184 TRP A O 1
ATOM 1474 N N . ALA A 1 185 ? -8.550 -8.869 -10.509 1.00 97.25 185 ALA A N 1
ATOM 1475 C CA . ALA A 1 185 ? -9.312 -9.602 -9.500 1.00 97.25 185 ALA A CA 1
ATOM 1476 C C . ALA A 1 185 ? -8.977 -11.110 -9.484 1.00 97.25 185 ALA A C 1
ATOM 1478 O O . ALA A 1 185 ? -8.610 -11.660 -10.529 1.00 97.25 185 ALA A O 1
ATOM 1479 N N . PRO A 1 186 ? -9.140 -11.800 -8.339 1.00 96.00 186 PRO A N 1
ATOM 1480 C CA . PRO A 1 186 ? -9.041 -13.256 -8.279 1.00 96.00 186 PRO A CA 1
ATOM 1481 C C . PRO A 1 186 ? -9.891 -13.938 -9.368 1.00 96.00 186 PRO A C 1
ATOM 1483 O O . PRO A 1 186 ? -11.039 -13.566 -9.595 1.00 96.00 186 PRO A O 1
ATOM 1486 N N . GLY A 1 187 ? -9.328 -14.915 -10.078 1.00 95.44 187 GLY A N 1
ATOM 1487 C CA . GLY A 1 187 ? -9.944 -15.592 -11.224 1.00 95.44 187 GLY A CA 1
ATOM 1488 C C . GLY A 1 187 ? -9.924 -14.803 -12.543 1.00 95.44 187 GLY A C 1
ATOM 1489 O O . GLY A 1 187 ? -10.232 -15.370 -13.595 1.00 95.44 187 GLY A O 1
ATOM 1490 N N . GLY A 1 188 ? -9.514 -13.531 -12.525 1.00 95.44 188 GLY A N 1
ATOM 1491 C CA . GLY A 1 188 ? -9.548 -12.632 -13.678 1.00 95.44 188 GLY A CA 1
ATOM 1492 C C . GLY A 1 188 ? -10.965 -12.212 -14.082 1.00 95.44 188 GLY A C 1
ATOM 1493 O O . GLY A 1 188 ? -11.951 -12.492 -13.406 1.00 95.44 188 GLY A O 1
ATOM 1494 N N . GLY A 1 189 ? -11.079 -11.529 -15.224 1.00 96.44 189 GLY A N 1
ATOM 1495 C CA . GLY A 1 189 ? -12.358 -10.968 -15.666 1.00 96.44 189 GLY A CA 1
ATOM 1496 C C . GLY A 1 189 ? -12.808 -9.751 -14.850 1.00 96.44 189 GLY A C 1
ATOM 1497 O O . GLY A 1 189 ? -12.035 -9.169 -14.091 1.00 96.44 189 GLY A O 1
ATOM 1498 N N . SER A 1 190 ? -14.048 -9.312 -15.087 1.00 97.50 190 SER A N 1
ATOM 1499 C CA . SER A 1 190 ? -14.594 -8.141 -14.394 1.00 97.50 190 SER A CA 1
ATOM 1500 C C . SER A 1 190 ? -14.673 -8.422 -12.895 1.00 97.50 190 SER A C 1
ATOM 1502 O O . SER A 1 190 ? -15.255 -9.448 -12.540 1.00 97.50 190 SER A O 1
ATOM 1504 N N . PRO A 1 191 ? -14.173 -7.519 -12.030 1.00 97.31 191 PRO A N 1
ATOM 1505 C CA . PRO A 1 191 ? -14.303 -7.666 -10.590 1.00 97.31 191 PRO A CA 1
ATOM 1506 C C . PRO A 1 191 ? -15.763 -7.868 -10.176 1.00 97.31 191 PRO A C 1
ATOM 1508 O O . PRO A 1 191 ? -16.674 -7.230 -10.715 1.00 97.31 191 PRO A O 1
ATOM 1511 N N . SER A 1 192 ? -15.966 -8.788 -9.242 1.00 95.06 192 SER A N 1
ATOM 1512 C CA . SER A 1 192 ? -17.254 -9.183 -8.676 1.00 95.06 192 SER A CA 1
ATOM 1513 C C . SER A 1 192 ? -17.067 -9.547 -7.207 1.00 95.06 192 SER A C 1
ATOM 1515 O O . SER A 1 192 ? -15.934 -9.781 -6.797 1.00 95.06 192 SER A O 1
ATOM 1517 N N . GLY A 1 193 ? -18.165 -9.662 -6.463 1.00 95.81 193 GLY A N 1
ATOM 1518 C CA . GLY A 1 193 ? -18.111 -9.838 -5.011 1.00 95.81 193 GLY A CA 1
ATOM 1519 C C . GLY A 1 193 ? -18.077 -8.493 -4.295 1.00 95.81 193 GLY A C 1
ATOM 1520 O O . GLY A 1 193 ? -18.329 -7.451 -4.911 1.00 95.81 193 GLY A O 1
ATOM 1521 N N . THR A 1 194 ? -17.790 -8.534 -3.001 1.00 98.00 194 THR A N 1
ATOM 1522 C CA . THR A 1 194 ? -17.636 -7.338 -2.175 1.00 98.00 194 THR A CA 1
ATOM 1523 C C . THR A 1 194 ? -16.228 -6.800 -2.375 1.00 98.00 194 THR A C 1
ATOM 1525 O O . THR A 1 194 ? -15.248 -7.503 -2.144 1.00 98.00 194 THR A O 1
ATOM 1528 N N . ILE A 1 195 ? -16.110 -5.563 -2.852 1.00 98.44 195 ILE A N 1
ATOM 1529 C CA . ILE A 1 195 ? -14.816 -4.914 -3.069 1.00 98.44 195 ILE A CA 1
ATOM 1530 C C . ILE A 1 195 ? -14.786 -3.682 -2.193 1.00 98.44 195 ILE A C 1
ATOM 1532 O O . ILE A 1 195 ? -15.632 -2.806 -2.350 1.00 98.44 195 ILE A O 1
ATOM 1536 N N . GLU A 1 196 ? -13.806 -3.587 -1.307 1.00 98.38 196 GLU A N 1
ATOM 1537 C CA . GLU A 1 196 ? -13.739 -2.490 -0.347 1.00 98.38 196 GLU A CA 1
ATOM 1538 C C . GLU A 1 196 ? -12.328 -1.936 -0.244 1.00 98.38 196 GLU A C 1
ATOM 1540 O O . GLU A 1 196 ? -11.335 -2.655 -0.376 1.00 98.38 196 GLU A O 1
ATOM 1545 N N . GLY A 1 197 ? -12.234 -0.630 -0.019 1.00 98.31 197 GLY A N 1
ATOM 1546 C CA . GLY A 1 197 ? -10.963 0.052 0.172 1.00 98.31 197 GLY A CA 1
ATOM 1547 C C . GLY A 1 197 ? -10.872 0.673 1.556 1.00 98.31 197 GLY A C 1
ATOM 1548 O O . GLY A 1 197 ? -11.817 1.311 2.009 1.00 98.31 197 GLY A O 1
ATOM 1549 N N . LYS A 1 198 ? -9.726 0.523 2.225 1.00 98.56 198 LYS A N 1
ATOM 1550 C CA . LYS A 1 198 ? -9.467 1.140 3.533 1.00 98.56 198 LYS A CA 1
ATOM 1551 C C . LYS A 1 198 ? -9.370 2.657 3.405 1.00 98.56 198 LYS A C 1
ATOM 1553 O O . LYS A 1 198 ? -8.488 3.156 2.703 1.00 98.56 198 LYS A O 1
ATOM 1558 N N . THR A 1 199 ? -10.225 3.358 4.147 1.00 98.00 199 THR A N 1
ATOM 1559 C CA . THR A 1 199 ? -10.332 4.828 4.205 1.00 98.00 199 THR A CA 1
ATOM 1560 C C . THR A 1 199 ? -10.128 5.375 5.622 1.00 98.00 199 THR A C 1
ATOM 1562 O O . THR A 1 199 ? -9.932 6.582 5.797 1.00 98.00 199 THR A O 1
ATOM 1565 N N . LEU A 1 200 ? -10.097 4.504 6.641 1.00 97.69 200 LEU A N 1
ATOM 1566 C CA . LEU A 1 200 ? -9.920 4.873 8.045 1.00 97.69 200 LEU A CA 1
ATOM 1567 C C . LEU A 1 200 ? -8.780 4.085 8.713 1.00 97.69 200 LEU A C 1
ATOM 1569 O O . LEU A 1 200 ? -8.708 2.857 8.673 1.00 97.69 200 LEU A O 1
ATOM 1573 N N . SER A 1 201 ? -7.849 4.800 9.355 1.00 97.12 201 SER A N 1
ATOM 1574 C CA . SER A 1 201 ? -6.757 4.168 10.114 1.00 97.12 201 SER A CA 1
ATOM 1575 C C . SER A 1 201 ? -7.184 3.761 11.520 1.00 97.12 201 SER A C 1
ATOM 1577 O O . SER A 1 201 ? -6.814 2.676 11.962 1.00 97.12 201 SER A O 1
ATOM 1579 N N . TYR A 1 202 ? -7.922 4.636 12.209 1.00 97.88 202 TYR A N 1
ATOM 1580 C CA . TYR A 1 202 ? -8.249 4.489 13.623 1.00 97.88 202 TYR A CA 1
ATOM 1581 C C . TYR A 1 202 ? -9.751 4.678 13.845 1.00 97.88 202 TYR A C 1
ATOM 1583 O O . TYR A 1 202 ? -10.258 5.788 13.699 1.00 97.88 202 TYR A O 1
ATOM 1591 N N . ALA A 1 203 ? -10.456 3.612 14.222 1.00 97.38 203 ALA A N 1
ATOM 1592 C CA . ALA A 1 203 ? -11.840 3.683 14.688 1.00 97.38 203 ALA A CA 1
ATOM 1593 C C . ALA A 1 203 ? -11.931 4.354 16.070 1.00 97.38 203 ALA A C 1
ATOM 1595 O O . ALA A 1 203 ? -12.892 5.065 16.362 1.00 97.38 203 ALA A O 1
ATOM 1596 N N . PHE A 1 204 ? -10.882 4.209 16.887 1.00 96.75 204 PHE A N 1
ATOM 1597 C CA . PHE A 1 204 ? -10.678 5.007 18.093 1.00 96.75 204 PHE A CA 1
ATOM 1598 C C . PHE A 1 204 ? -9.388 5.816 17.981 1.00 96.75 204 PHE A C 1
ATOM 1600 O O . PHE A 1 204 ? -8.302 5.249 17.968 1.00 96.75 204 PHE A O 1
ATOM 1607 N N . ASP A 1 205 ? -9.496 7.142 17.963 1.00 96.50 205 ASP A N 1
ATOM 1608 C CA . ASP A 1 205 ? -8.365 8.047 18.200 1.00 96.50 205 ASP A CA 1
ATOM 1609 C C . ASP A 1 205 ? -8.593 8.738 19.546 1.00 96.50 205 ASP A C 1
ATOM 1611 O O . ASP A 1 205 ? -9.529 9.534 19.706 1.00 96.50 205 ASP A O 1
ATOM 1615 N N . VAL A 1 206 ? -7.834 8.324 20.556 1.00 96.44 206 VAL A N 1
ATOM 1616 C CA . VAL A 1 206 ? -8.007 8.690 21.963 1.00 96.44 206 VAL A CA 1
ATOM 1617 C C . VAL A 1 206 ? -6.781 9.459 22.431 1.00 96.44 206 VAL A C 1
ATOM 1619 O O . VAL A 1 206 ? -5.648 9.008 22.270 1.00 96.44 206 VAL A O 1
ATOM 1622 N N . ASP A 1 207 ? -7.022 10.622 23.017 1.00 98.00 207 ASP A N 1
ATOM 1623 C CA . ASP A 1 207 ? -5.994 11.570 23.432 1.00 98.00 207 ASP A CA 1
ATOM 1624 C C . ASP A 1 207 ? -6.306 12.096 24.836 1.00 98.00 207 ASP A C 1
ATOM 1626 O O . ASP A 1 207 ? -7.458 12.443 25.110 1.00 98.00 207 ASP A O 1
ATOM 1630 N N . ASP A 1 208 ? -5.311 12.145 25.724 1.00 97.94 208 ASP A N 1
ATOM 1631 C CA . ASP A 1 208 ? -5.466 12.659 27.096 1.00 97.94 208 ASP A CA 1
ATOM 1632 C C . ASP A 1 208 ? -6.656 12.011 27.843 1.00 97.94 208 ASP A C 1
ATOM 1634 O O . ASP A 1 208 ? -7.562 12.682 28.340 1.00 97.94 208 ASP A O 1
ATOM 1638 N N . CYS A 1 209 ? -6.742 10.677 27.826 1.00 97.50 209 CYS A N 1
ATOM 1639 C CA . CYS A 1 209 ? -7.822 9.931 28.474 1.00 97.50 209 CYS A CA 1
ATOM 1640 C C . CYS A 1 209 ? -7.279 8.800 29.355 1.00 97.50 209 CYS A C 1
ATOM 1642 O O . CYS A 1 209 ? -6.438 8.015 28.931 1.00 97.50 209 CYS A O 1
ATOM 1644 N N . ASP A 1 210 ? -7.838 8.651 30.551 1.00 97.69 210 ASP A N 1
ATOM 1645 C CA . ASP A 1 210 ? -7.481 7.608 31.506 1.00 97.69 210 ASP A CA 1
ATOM 1646 C C . ASP A 1 210 ? -8.647 6.657 31.798 1.00 97.69 210 ASP A C 1
ATOM 1648 O O . ASP A 1 210 ? -9.813 7.061 31.777 1.00 97.69 210 ASP A O 1
ATOM 1652 N N . TYR A 1 211 ? -8.329 5.412 32.171 1.00 98.25 211 TYR A N 1
ATOM 1653 C CA . TYR A 1 211 ? -9.299 4.387 32.591 1.00 98.25 211 TYR A CA 1
ATOM 1654 C C . TYR A 1 211 ? -10.342 4.077 31.509 1.00 98.25 211 TYR A C 1
ATOM 1656 O O . TYR A 1 211 ? -11.552 4.193 31.736 1.00 98.25 211 TYR A O 1
ATOM 1664 N N . ILE A 1 212 ? -9.857 3.689 30.328 1.00 98.25 212 ILE A N 1
ATOM 1665 C CA . ILE A 1 212 ? -10.678 3.293 29.177 1.00 98.25 212 ILE A CA 1
ATOM 1666 C C . ILE A 1 212 ? -10.623 1.776 29.009 1.00 98.25 212 ILE A C 1
ATOM 1668 O O . ILE A 1 212 ? -9.547 1.186 29.089 1.00 98.25 212 ILE A O 1
ATOM 1672 N N . VAL A 1 213 ? -11.773 1.160 28.745 1.00 98.38 213 VAL A N 1
ATOM 1673 C CA . VAL A 1 213 ? -11.890 -0.266 28.420 1.00 98.38 213 VAL A CA 1
ATOM 1674 C C . VAL A 1 213 ? -12.551 -0.411 27.051 1.00 98.38 213 VAL A C 1
ATOM 1676 O O . VAL A 1 213 ? -13.615 0.162 26.821 1.00 98.38 213 VAL A O 1
ATOM 1679 N N . ILE A 1 214 ? -11.923 -1.165 26.154 1.00 98.12 214 ILE A N 1
ATOM 1680 C CA . ILE A 1 214 ? -12.518 -1.659 24.907 1.00 98.12 214 ILE A CA 1
ATOM 1681 C C . ILE A 1 214 ? -12.646 -3.176 25.062 1.00 98.12 214 ILE A C 1
ATOM 1683 O O . ILE A 1 214 ? -11.628 -3.849 25.215 1.00 98.12 214 ILE A O 1
ATOM 1687 N N . ASP A 1 215 ? -13.876 -3.687 25.079 1.00 97.94 215 ASP A N 1
ATOM 1688 C CA . ASP A 1 215 ? -14.179 -5.091 25.390 1.00 97.94 215 ASP A CA 1
ATOM 1689 C C . ASP A 1 215 ? -15.221 -5.660 24.418 1.00 97.94 215 ASP A C 1
ATOM 1691 O O . ASP A 1 215 ? -16.328 -5.125 24.334 1.00 97.94 215 ASP A O 1
ATOM 1695 N N . GLY A 1 216 ? -14.890 -6.729 23.690 1.00 97.88 216 GLY A N 1
ATOM 1696 C CA . GLY A 1 216 ? -15.854 -7.415 22.818 1.00 97.88 216 GLY A CA 1
ATOM 1697 C C . GLY A 1 216 ? -16.124 -6.727 21.475 1.00 97.88 216 GLY A C 1
ATOM 1698 O O . GLY A 1 216 ? -17.209 -6.904 20.922 1.00 97.88 216 GLY A O 1
ATOM 1699 N N . LEU A 1 217 ? -15.202 -5.890 20.979 1.00 98.19 217 LEU A N 1
ATOM 1700 C CA . LEU A 1 217 ? -15.339 -5.189 19.694 1.00 98.19 217 LEU A CA 1
ATOM 1701 C C . LEU A 1 217 ? -14.293 -5.681 18.691 1.00 98.19 217 LEU A C 1
ATOM 1703 O O . LEU A 1 217 ? -13.097 -5.594 18.961 1.00 98.19 217 LEU A O 1
ATOM 1707 N N . ASP A 1 218 ? -14.736 -6.105 17.515 1.00 97.94 218 ASP A N 1
ATOM 1708 C CA . ASP A 1 218 ? -13.852 -6.551 16.441 1.00 97.94 218 ASP A CA 1
ATOM 1709 C C . ASP A 1 218 ? -13.486 -5.392 15.510 1.00 97.94 218 ASP A C 1
ATOM 1711 O O . ASP A 1 218 ? -14.172 -4.368 15.442 1.00 97.94 218 ASP A O 1
ATOM 1715 N N . PHE A 1 219 ? -12.372 -5.530 14.797 1.00 98.50 219 PHE A N 1
ATOM 1716 C CA . PHE A 1 219 ? -11.838 -4.502 13.912 1.00 98.50 219 PHE A CA 1
ATOM 1717 C C . PHE A 1 219 ? -11.440 -5.113 12.574 1.00 98.50 219 PHE A C 1
ATOM 1719 O O . PHE A 1 219 ? -10.532 -5.946 12.519 1.00 98.50 219 PHE A O 1
ATOM 1726 N N . PHE A 1 220 ? -12.028 -4.609 11.492 1.00 98.50 220 PHE A N 1
ATOM 1727 C CA . PHE A 1 220 ? -11.612 -4.940 10.135 1.00 98.50 220 PHE A CA 1
ATOM 1728 C C . PHE A 1 220 ? -10.981 -3.728 9.470 1.00 98.50 220 PHE A C 1
ATOM 1730 O O . PHE A 1 220 ? -11.564 -2.643 9.425 1.00 98.50 220 PHE A O 1
ATOM 1737 N N . ALA A 1 221 ? -9.752 -3.898 8.980 1.00 98.19 221 ALA A N 1
ATOM 1738 C CA . ALA A 1 221 ? -9.017 -2.863 8.270 1.00 98.19 221 ALA A CA 1
ATOM 1739 C C . ALA A 1 221 ? -9.038 -1.513 9.010 1.00 98.19 221 ALA A C 1
ATOM 1741 O O . ALA A 1 221 ? -9.147 -0.455 8.394 1.00 98.19 221 ALA A O 1
ATOM 1742 N N . THR A 1 222 ? -8.902 -1.517 10.337 1.00 98.50 222 THR A N 1
ATOM 1743 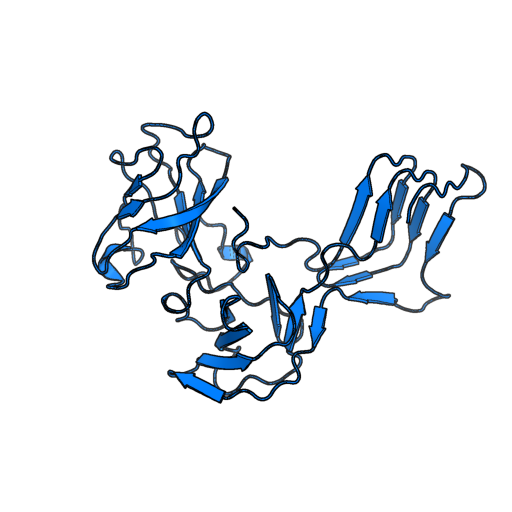C CA . THR A 1 222 ? -8.788 -0.335 11.210 1.00 98.50 222 THR A CA 1
ATOM 1744 C C . THR A 1 222 ? -8.274 -0.757 12.580 1.00 98.50 222 THR A C 1
ATOM 1746 O O . THR A 1 222 ? -8.139 -1.942 12.872 1.00 98.50 222 THR A O 1
ATOM 1749 N N . THR A 1 223 ? -7.911 0.206 13.417 1.00 97.75 223 THR A N 1
ATOM 1750 C CA . THR A 1 223 ? -7.432 -0.077 14.770 1.00 97.75 223 THR A CA 1
ATOM 1751 C C . THR A 1 223 ? -7.758 1.077 15.713 1.00 97.75 223 THR A C 1
ATOM 1753 O O . THR A 1 223 ? -8.663 1.875 15.465 1.00 97.75 223 THR A O 1
ATOM 1756 N N . PHE A 1 224 ? -7.036 1.173 16.816 1.00 97.06 224 PHE A N 1
ATOM 1757 C CA . PHE A 1 224 ? -7.143 2.225 17.807 1.00 97.06 224 PHE A CA 1
ATOM 1758 C C . PHE A 1 224 ? -5.781 2.884 18.033 1.00 97.06 224 PHE A C 1
ATOM 1760 O O . PHE A 1 224 ? -4.724 2.283 17.836 1.00 97.06 224 PHE A O 1
ATOM 1767 N N . LYS A 1 225 ? -5.807 4.138 18.468 1.00 97.25 225 LYS A N 1
ATOM 1768 C CA . LYS A 1 225 ? -4.636 4.923 18.839 1.00 97.25 225 LYS A CA 1
ATOM 1769 C C . LYS A 1 225 ? -4.903 5.601 20.172 1.00 97.25 225 LYS A C 1
ATOM 1771 O O . LYS A 1 225 ? -5.945 6.220 20.357 1.00 97.25 225 LYS A O 1
ATOM 1776 N N . PHE A 1 226 ? -3.926 5.507 21.067 1.00 97.06 226 PHE A N 1
ATOM 1777 C CA . PHE A 1 226 ? -3.930 6.176 22.361 1.00 97.06 226 PHE A CA 1
ATOM 1778 C C . PHE A 1 226 ? -2.711 7.091 22.451 1.00 97.06 226 PHE A C 1
ATOM 1780 O O . PHE A 1 226 ? -1.579 6.644 22.259 1.00 97.06 226 PHE A O 1
ATOM 1787 N N . SER A 1 227 ? -2.947 8.366 22.735 1.00 97.75 227 SER A N 1
ATOM 1788 C CA . SER A 1 227 ? -1.923 9.395 22.933 1.00 97.75 227 SER A CA 1
ATOM 1789 C C . SER A 1 227 ? -2.112 9.998 24.320 1.00 97.75 227 SER A C 1
ATOM 1791 O O . SER A 1 227 ? -3.245 10.196 24.749 1.00 97.75 227 SER A O 1
ATOM 1793 N N . GLU A 1 228 ? -1.020 10.215 25.057 1.00 97.44 228 GLU A N 1
ATOM 1794 C CA . GLU A 1 228 ? -1.055 10.866 26.383 1.00 97.44 228 GLU A CA 1
ATOM 1795 C C . GLU A 1 228 ? -2.096 10.267 27.357 1.00 97.44 228 GLU A C 1
ATOM 1797 O O . GLU A 1 228 ? -2.685 10.960 28.171 1.00 97.44 228 GLU A O 1
ATOM 1802 N N . SER A 1 229 ? -2.335 8.959 27.256 1.00 97.06 229 SER A N 1
ATOM 1803 C CA . SER A 1 229 ? -3.433 8.245 27.917 1.00 97.06 229 SER A CA 1
ATOM 1804 C C . SER A 1 229 ? -2.885 7.116 28.794 1.00 97.06 229 SER A C 1
ATOM 1806 O O . SER A 1 229 ? -1.889 6.483 28.428 1.00 97.06 229 SER A O 1
ATOM 1808 N N . SER A 1 230 ? -3.511 6.829 29.938 1.00 97.25 230 SER A N 1
ATOM 1809 C CA . SER A 1 230 ? -3.062 5.778 30.861 1.00 97.25 230 SER A CA 1
ATOM 1810 C C . SER A 1 230 ? -4.201 4.881 31.359 1.00 97.25 230 SER A C 1
ATOM 1812 O O . SER A 1 230 ? -5.376 5.205 31.255 1.00 97.25 230 SER A O 1
ATOM 1814 N N . GLN A 1 231 ? -3.868 3.706 31.906 1.00 97.69 231 GLN A N 1
ATOM 1815 C CA . GLN A 1 231 ? -4.869 2.743 32.403 1.00 97.69 231 GLN A CA 1
ATOM 1816 C C . GLN A 1 231 ? -5.874 2.322 31.311 1.00 97.69 231 GLN A C 1
ATOM 1818 O O . GLN A 1 231 ? -7.086 2.430 31.482 1.00 97.69 231 GLN A O 1
ATOM 1823 N N . ILE A 1 232 ? -5.349 1.876 30.170 1.00 98.00 232 ILE A N 1
ATOM 1824 C CA . ILE A 1 232 ? -6.136 1.420 29.023 1.00 98.00 232 ILE A CA 1
ATOM 1825 C C . ILE A 1 232 ? -6.166 -0.108 29.009 1.00 98.00 232 ILE A C 1
ATOM 1827 O O . ILE A 1 232 ? -5.108 -0.739 29.065 1.00 98.00 232 ILE A O 1
ATOM 1831 N N . THR A 1 233 ? -7.358 -0.682 28.887 1.00 98.12 233 THR A N 1
ATOM 1832 C CA . THR A 1 233 ? -7.563 -2.116 28.667 1.00 98.12 233 THR A CA 1
ATOM 1833 C C . THR A 1 233 ? -8.214 -2.325 27.307 1.00 98.12 233 THR A C 1
ATOM 1835 O O . THR A 1 233 ? -9.211 -1.680 26.987 1.00 98.12 233 THR A O 1
ATOM 1838 N N . VAL A 1 234 ? -7.652 -3.236 26.516 1.00 97.88 234 VAL A N 1
ATOM 1839 C CA . VAL A 1 234 ? -8.280 -3.768 25.303 1.00 97.88 234 VAL A CA 1
ATOM 1840 C C . VAL A 1 234 ? -8.302 -5.282 25.451 1.00 97.88 234 VAL A C 1
ATOM 1842 O O . VAL A 1 234 ? -7.241 -5.890 25.607 1.00 97.88 234 VAL A O 1
ATOM 1845 N N . GLU A 1 235 ? -9.488 -5.878 25.461 1.00 97.88 235 GLU A N 1
ATOM 1846 C CA . GLU A 1 235 ? -9.674 -7.311 25.688 1.00 97.88 235 GLU A CA 1
ATOM 1847 C C . GLU A 1 235 ? -10.829 -7.874 24.853 1.00 97.88 235 GLU A C 1
ATOM 1849 O O . GLU A 1 235 ? -11.699 -7.136 24.407 1.00 97.88 235 GLU A O 1
ATOM 1854 N N . ASN A 1 236 ? -10.806 -9.185 24.597 1.00 97.38 236 ASN A N 1
ATOM 1855 C CA . ASN A 1 236 ? -11.849 -9.896 23.844 1.00 97.38 236 ASN A CA 1
ATOM 1856 C C . ASN A 1 236 ? -12.177 -9.263 22.473 1.00 97.38 236 ASN A C 1
ATOM 1858 O O . ASN A 1 236 ? -13.337 -9.164 22.102 1.00 97.38 236 ASN A O 1
ATOM 1862 N N . CYS A 1 237 ? -11.156 -8.800 21.751 1.00 97.38 237 CYS A N 1
ATOM 1863 C CA . CYS A 1 237 ? -11.288 -8.174 20.434 1.00 97.38 237 CYS A CA 1
ATOM 1864 C C . CYS A 1 237 ? -10.518 -8.991 19.392 1.00 97.38 237 CYS A C 1
ATOM 1866 O O . CYS A 1 237 ? -9.360 -9.343 19.654 1.00 97.38 237 CYS A O 1
ATOM 1868 N N . ASP A 1 238 ? -11.084 -9.176 18.202 1.00 97.50 238 ASP A N 1
ATOM 1869 C CA . ASP A 1 238 ? -10.357 -9.660 17.029 1.00 97.50 238 ASP A CA 1
ATOM 1870 C C . ASP A 1 238 ? -9.951 -8.492 16.119 1.00 97.50 238 ASP A C 1
ATOM 1872 O O . ASP A 1 238 ? -10.725 -7.584 15.824 1.00 97.50 238 ASP A O 1
ATOM 1876 N N . LEU A 1 239 ? -8.684 -8.475 15.693 1.00 97.69 239 LEU A N 1
ATOM 1877 C CA . LEU A 1 239 ? -8.135 -7.429 14.828 1.00 97.69 239 LEU A CA 1
ATOM 1878 C C . LEU A 1 239 ? -7.639 -8.047 13.524 1.00 97.69 239 LEU A C 1
ATOM 1880 O O . LEU A 1 239 ? -6.587 -8.693 13.496 1.00 97.69 239 LEU A O 1
ATOM 1884 N N . LEU A 1 240 ? -8.348 -7.775 12.432 1.00 97.06 240 LEU A N 1
ATOM 1885 C CA . LEU A 1 240 ? -7.983 -8.209 11.092 1.00 97.06 240 LEU A CA 1
ATOM 1886 C C . LEU A 1 240 ? -7.513 -7.007 10.259 1.00 97.06 240 LEU A C 1
ATOM 1888 O O . LEU A 1 240 ? -8.177 -5.978 10.161 1.00 97.06 240 LEU A O 1
ATOM 1892 N N . TYR A 1 241 ? -6.310 -7.115 9.688 1.00 96.56 241 TYR A N 1
ATOM 1893 C CA . TYR A 1 241 ? -5.639 -6.033 8.948 1.00 96.56 241 TYR A CA 1
ATOM 1894 C C . TYR A 1 241 ? -5.569 -4.671 9.687 1.00 96.56 241 TYR A C 1
ATOM 1896 O O . TYR A 1 241 ? -5.836 -3.619 9.096 1.00 96.56 241 TYR A O 1
ATOM 1904 N N . PRO A 1 242 ? -5.162 -4.627 10.972 1.00 96.88 242 PRO A N 1
ATOM 1905 C CA . PRO A 1 242 ? -5.292 -3.418 11.792 1.00 96.88 242 PRO A CA 1
ATOM 1906 C C . PRO A 1 242 ? -4.406 -2.253 11.335 1.00 96.88 242 PRO A C 1
ATOM 1908 O O . PRO A 1 242 ? -4.693 -1.087 11.610 1.00 96.88 242 PRO A O 1
ATOM 1911 N N . SER A 1 243 ? -3.322 -2.551 10.619 1.00 93.50 243 SER A N 1
ATOM 1912 C CA . SER A 1 243 ? -2.372 -1.561 10.128 1.00 93.50 243 SER A CA 1
ATOM 1913 C C . SER A 1 243 ? -1.930 -1.887 8.710 1.00 93.50 243 SER A C 1
ATOM 1915 O O . SER A 1 243 ? -1.694 -3.044 8.367 1.00 93.50 243 SER A O 1
ATOM 1917 N N . TYR A 1 244 ? -1.794 -0.841 7.900 1.00 94.88 244 TYR A N 1
ATOM 1918 C CA . TYR A 1 244 ? -1.242 -0.909 6.558 1.00 94.88 244 TYR A CA 1
ATOM 1919 C C . TYR A 1 244 ? -0.622 0.442 6.208 1.00 94.88 244 TYR A C 1
ATOM 1921 O O . TYR A 1 244 ? -1.091 1.490 6.659 1.00 94.88 244 TYR A O 1
ATOM 1929 N N . SER A 1 245 ? 0.449 0.427 5.424 1.00 94.75 245 SER A N 1
ATOM 1930 C CA . SER A 1 245 ? 1.152 1.647 5.038 1.00 94.75 245 SER A CA 1
ATOM 1931 C C . SER A 1 245 ? 0.373 2.452 3.999 1.00 94.75 245 SER A C 1
ATOM 1933 O O . SER A 1 245 ? -0.213 1.865 3.096 1.00 94.75 245 SER A O 1
ATOM 1935 N N . LYS A 1 246 ? 0.477 3.782 4.023 1.00 97.25 246 LYS A N 1
ATOM 1936 C CA . LYS A 1 246 ? -0.114 4.661 3.000 1.00 97.25 246 LYS A CA 1
ATOM 1937 C C . LYS A 1 246 ? 0.800 4.904 1.789 1.00 97.25 246 LYS A C 1
ATOM 1939 O O . LYS A 1 246 ? 0.704 5.935 1.137 1.00 97.25 246 LYS A O 1
ATOM 1944 N N . ARG A 1 247 ? 1.683 3.954 1.458 1.00 97.06 247 ARG A N 1
ATOM 1945 C CA . ARG A 1 247 ? 2.647 4.095 0.347 1.00 97.06 247 ARG A CA 1
ATOM 1946 C C . ARG A 1 247 ? 1.974 4.243 -1.018 1.00 97.06 247 ARG A C 1
ATOM 1948 O O . ARG A 1 247 ? 2.498 4.954 -1.866 1.00 97.06 247 ARG A O 1
ATOM 1955 N N . MET A 1 248 ? 0.783 3.660 -1.191 1.00 97.56 248 MET A N 1
ATOM 1956 C CA . MET A 1 248 ? -0.052 3.879 -2.382 1.00 97.56 248 MET A CA 1
ATOM 1957 C C . MET A 1 248 ? -0.459 5.352 -2.560 1.00 97.56 248 MET A C 1
ATOM 1959 O O . MET A 1 248 ? -0.710 5.774 -3.678 1.00 97.56 248 MET A O 1
ATOM 1963 N N . LEU A 1 249 ? -0.474 6.129 -1.472 1.00 97.56 249 LEU A N 1
ATOM 1964 C CA . LEU A 1 249 ? -0.744 7.572 -1.449 1.00 97.56 249 LEU A CA 1
ATOM 1965 C C . LEU A 1 249 ? 0.545 8.406 -1.297 1.00 97.56 249 LEU A C 1
ATOM 1967 O O . LEU A 1 249 ? 0.496 9.578 -0.938 1.00 97.56 249 LEU A O 1
ATOM 1971 N N . GLY A 1 250 ? 1.715 7.794 -1.509 1.00 95.75 250 GLY A N 1
ATOM 1972 C CA . GLY A 1 250 ? 3.004 8.488 -1.520 1.00 95.75 250 GLY A CA 1
ATOM 1973 C C . GLY A 1 250 ? 3.727 8.633 -0.176 1.00 95.75 250 GLY A C 1
ATOM 1974 O O . GLY A 1 250 ? 4.801 9.233 -0.161 1.00 95.75 250 GLY A O 1
ATOM 1975 N N . ASP A 1 251 ? 3.220 8.078 0.932 1.00 96.25 251 ASP A N 1
ATOM 1976 C CA . ASP A 1 251 ? 3.939 8.116 2.220 1.00 96.25 251 ASP A CA 1
ATOM 1977 C C . ASP A 1 251 ? 5.278 7.344 2.141 1.00 96.25 251 ASP A C 1
ATOM 1979 O O . ASP A 1 251 ? 5.320 6.219 1.639 1.00 96.25 251 ASP A O 1
ATOM 1983 N N . THR A 1 252 ? 6.370 7.922 2.668 1.00 93.25 252 THR A N 1
ATOM 1984 C CA . THR A 1 252 ? 7.748 7.364 2.639 1.00 93.25 252 THR A CA 1
ATOM 1985 C C . THR A 1 252 ? 8.384 7.196 4.013 1.00 93.25 252 THR A C 1
ATOM 1987 O O . THR A 1 252 ? 8.226 8.131 4.830 1.00 93.25 252 THR A O 1
#

Radius of gyration: 21.06 Å; chains: 1; bounding box: 54×31×61 Å

Secondary structure (DSSP, 8-state):
-BS---BTTB-EEEE-STT--EEEE-EEE--SPPEEEETTEEEEE-SS--S-EEETTEEPEESEES----TTTTT-TTTSSEEB-TT-BTTEEEB--BTTB-TTTT----TTSEEEEE-SSS-EEEEE--B--TT-SEEE-----TT--TT-TT-EEEEES-GGG--STTEEEEETTTTEEEEE-TTSSS--S-EEEE--SEEEEEES-EEEEEESEEEES-EEEEES-EEEEEES--EES-----GGGT--

Foldseek 3Di:
DEQAEADPVGFAEDADDDPDQAEDEQKDWDPFFWDDDDFLKIKGFDPADFQWKDFQLHTFAFLKPPDDPDPVCCPPLVPRWFFADLPDDFFKGFGDDDDPHAPLVLQDWQAQWWKWKPFQPPDTDIFGFNGDHRNGRMTGTHGPPPSGDHRDRGIIMMIGQDPSSPDDERYWHADPVRRMIMHSYVVGDTRDHTMIGRREAAPAEEENYERYEYANYEYRLYHHDYYNYYNYYYDNYHYHNNDDDNVSVPDD

Organism: NCBI:txid412755

Sequence (252 aa):
MQSKNGTSGNPITFTNYQDEVVELNGTEEITSSWTQHSGNIYKTTLSADIWQLFVDDDMMISARWPNATAWDGFWDNTVYWGHGTSSDSDGTQYDNPHDSVDLAGEGKSFAGGMAVLNVGNWKSWARVINSHTSGSNHFTYDAIGGGYKTQWETHRYFLECKLNMLDAEKEWFYDDGTNVLYLWAPGGGSPSGTIEGKTLSYAFDVDDCDYIVIDGLDFFATTFKFSESSQITVENCDLLYPSYSKRMLGDT